Protein AF-A0A517Z182-F1 (afdb_monomer_lite)

Foldseek 3Di:
DDVLVVVVVVLCPPPVPPDDDPPPPPPDDQAEPVNLVVLLVVLVCQVVVPPDDQLVVNLVSLVVSLVSLVPVVSYPPDDVVRSVVSNVVSVVVNVVSVVVSVVVVVVVVVVVVVVVVVVCVVVVVCPVVVLVVLVVVVVVVVVVLCVPQPVCQEVVNVHPKDWDQDSVVRDIDTDTDPVSVVVVCVVPVD

Radius of gyration: 23.47 Å; chains: 1; bounding box: 62×31×65 Å

Structure (mmCIF, N/CA/C/O backbone):
data_AF-A0A517Z182-F1
#
_entry.id   AF-A0A517Z182-F1
#
loop_
_atom_site.group_PDB
_atom_site.id
_atom_site.type_symbol
_atom_site.label_atom_id
_atom_site.label_alt_id
_atom_site.label_comp_id
_atom_site.label_asym_id
_atom_site.label_entity_id
_atom_site.label_seq_id
_atom_site.pdbx_PDB_ins_code
_atom_site.Cartn_x
_atom_site.Cartn_y
_atom_site.Cartn_z
_atom_site.occupancy
_atom_site.B_iso_or_equiv
_atom_site.auth_seq_id
_atom_site.auth_comp_id
_atom_site.auth_asym_id
_atom_site.auth_atom_id
_atom_site.pdbx_PDB_model_num
ATOM 1 N N . MET A 1 1 ? -3.012 -3.361 -16.987 1.00 33.69 1 MET A N 1
ATOM 2 C CA . MET A 1 1 ? -2.219 -2.777 -15.881 1.00 33.69 1 MET A CA 1
ATOM 3 C C . MET A 1 1 ? -1.393 -3.884 -15.240 1.00 33.69 1 MET A C 1
ATOM 5 O O . MET A 1 1 ? -1.939 -4.956 -15.010 1.00 33.69 1 MET A O 1
ATOM 9 N N . SER A 1 2 ? -0.086 -3.678 -15.056 1.00 32.38 2 SER A N 1
ATOM 10 C CA . SER A 1 2 ? 0.838 -4.695 -14.528 1.00 32.38 2 SER A CA 1
ATOM 11 C C . SER A 1 2 ? 0.603 -4.883 -13.013 1.00 32.38 2 SER A C 1
ATOM 13 O O . SER A 1 2 ? 0.580 -3.882 -12.294 1.00 32.38 2 SER A O 1
ATOM 15 N N . PRO A 1 3 ? 0.424 -6.113 -12.495 1.00 35.25 3 PRO A N 1
ATOM 16 C CA . PRO A 1 3 ? 0.148 -6.365 -11.073 1.00 35.25 3 PRO A CA 1
ATOM 17 C C . PRO A 1 3 ? 1.288 -5.915 -10.142 1.00 35.25 3 PRO A C 1
ATOM 19 O O . PRO A 1 3 ? 1.059 -5.674 -8.959 1.00 35.25 3 PRO A O 1
ATOM 22 N N . HIS A 1 4 ? 2.497 -5.733 -10.677 1.00 33.53 4 HIS A N 1
ATOM 23 C CA . HIS A 1 4 ? 3.671 -5.290 -9.925 1.00 33.53 4 HIS A CA 1
ATOM 24 C C . HIS A 1 4 ? 3.635 -3.794 -9.560 1.00 33.53 4 HIS A C 1
ATOM 26 O O . HIS A 1 4 ? 4.047 -3.431 -8.461 1.00 33.53 4 HIS A O 1
ATOM 32 N N . LEU A 1 5 ? 3.058 -2.937 -10.414 1.00 40.00 5 LEU A N 1
ATOM 33 C CA . LEU A 1 5 ? 2.887 -1.501 -10.136 1.00 40.00 5 LEU A CA 1
ATOM 34 C C . LEU A 1 5 ? 1.798 -1.238 -9.085 1.00 40.00 5 LEU A C 1
ATOM 36 O O . LEU A 1 5 ? 1.969 -0.397 -8.206 1.00 40.00 5 LEU A O 1
ATOM 40 N N . LEU A 1 6 ? 0.702 -2.003 -9.130 1.00 37.09 6 LEU A N 1
ATOM 41 C CA . LEU A 1 6 ? -0.375 -1.910 -8.136 1.00 37.09 6 LEU A CA 1
ATOM 42 C C . LEU A 1 6 ? 0.084 -2.368 -6.746 1.00 37.09 6 LEU A C 1
ATOM 44 O O . LEU A 1 6 ? -0.366 -1.827 -5.737 1.00 37.09 6 LEU A O 1
ATOM 48 N N . LEU A 1 7 ? 1.014 -3.323 -6.684 1.00 41.50 7 LEU A N 1
ATOM 49 C CA . LEU A 1 7 ? 1.558 -3.787 -5.414 1.00 41.50 7 LEU A CA 1
ATOM 50 C C . LEU A 1 7 ? 2.543 -2.785 -4.788 1.00 41.50 7 LEU A C 1
ATOM 52 O O . LEU A 1 7 ? 2.598 -2.686 -3.565 1.00 41.50 7 LEU A O 1
ATOM 56 N N . TYR A 1 8 ? 3.279 -2.017 -5.601 1.00 39.91 8 TYR A N 1
ATOM 57 C CA . TYR A 1 8 ? 4.179 -0.964 -5.117 1.00 39.91 8 TYR A CA 1
ATOM 58 C C . TYR A 1 8 ? 3.405 0.179 -4.441 1.00 39.91 8 TYR A C 1
ATOM 60 O O . TYR A 1 8 ? 3.764 0.618 -3.350 1.00 39.91 8 TYR A O 1
ATOM 68 N N . VAL A 1 9 ? 2.265 0.574 -5.020 1.00 42.25 9 VAL A N 1
ATOM 69 C CA . VAL A 1 9 ? 1.337 1.544 -4.409 1.00 42.25 9 VAL A CA 1
ATOM 70 C C . VAL A 1 9 ? 0.723 0.998 -3.111 1.00 42.25 9 VAL A C 1
ATOM 72 O O . VAL A 1 9 ? 0.550 1.740 -2.149 1.00 42.25 9 VAL A O 1
ATOM 75 N N . ALA A 1 10 ? 0.446 -0.308 -3.039 1.00 42.62 10 ALA A N 1
ATOM 76 C CA . ALA A 1 10 ? -0.096 -0.938 -1.834 1.00 42.62 10 ALA A CA 1
ATOM 77 C C . ALA A 1 10 ? 0.934 -1.097 -0.693 1.00 42.62 10 ALA A C 1
ATOM 79 O O . ALA A 1 10 ? 0.546 -1.150 0.474 1.00 42.62 10 ALA A O 1
ATOM 80 N N . LEU A 1 11 ? 2.235 -1.173 -1.006 1.00 41.06 11 LEU A N 1
ATOM 81 C CA . LEU A 1 11 ? 3.308 -1.383 -0.022 1.00 41.06 11 LEU A CA 1
ATOM 82 C C . LEU A 1 11 ? 3.771 -0.100 0.682 1.00 41.06 11 LEU A C 1
ATOM 84 O O . LEU A 1 11 ? 4.314 -0.203 1.780 1.00 41.06 11 LEU A O 1
ATOM 88 N N . LEU A 1 12 ? 3.526 1.081 0.106 1.00 44.75 12 LEU A N 1
ATOM 89 C CA . LEU A 1 12 ? 3.891 2.374 0.705 1.00 44.75 12 LEU A CA 1
ATOM 90 C C . LEU A 1 12 ? 2.912 2.867 1.785 1.00 44.75 12 LEU A C 1
ATOM 92 O O . LEU A 1 12 ? 3.254 3.759 2.555 1.00 44.75 12 LEU A O 1
ATOM 96 N N . GLY A 1 13 ? 1.725 2.263 1.901 1.00 36.75 13 GLY A N 1
ATOM 97 C CA . GLY A 1 13 ? 0.703 2.707 2.850 1.00 36.75 13 GLY A CA 1
ATOM 98 C C . GLY A 1 13 ? 0.185 4.135 2.572 1.00 36.75 13 GLY A C 1
ATOM 99 O O . GLY A 1 13 ? 0.765 4.891 1.794 1.00 36.75 13 GLY A O 1
ATOM 100 N N . PRO A 1 14 ? -0.937 4.535 3.192 1.00 43.72 14 PRO A N 1
ATOM 101 C CA . PRO A 1 14 ? -1.495 5.882 3.031 1.00 43.72 14 PRO A CA 1
ATOM 102 C C . PRO A 1 14 ? -0.634 6.993 3.670 1.00 43.72 14 PRO A C 1
ATOM 104 O O . PRO A 1 14 ? -0.849 8.166 3.367 1.00 43.72 14 PRO A O 1
ATOM 107 N N . ASP A 1 15 ? 0.357 6.633 4.495 1.00 40.22 15 ASP A N 1
ATOM 108 C CA . ASP A 1 15 ? 1.218 7.562 5.245 1.00 40.22 15 ASP A CA 1
ATOM 109 C C . ASP A 1 15 ? 2.462 8.040 4.473 1.00 40.22 15 ASP A C 1
ATOM 111 O O . ASP A 1 15 ? 3.173 8.934 4.934 1.00 40.22 15 ASP A O 1
ATOM 115 N N . ALA A 1 16 ? 2.706 7.546 3.253 1.00 39.25 16 ALA A N 1
ATOM 116 C CA . ALA A 1 16 ? 3.776 8.047 2.377 1.00 39.25 16 ALA A CA 1
ATOM 117 C C . ALA A 1 16 ? 3.492 9.452 1.790 1.00 39.25 16 ALA A C 1
ATOM 119 O O . ALA A 1 16 ? 4.069 9.844 0.778 1.00 39.25 16 ALA A O 1
ATOM 120 N N . ARG A 1 17 ? 2.588 10.228 2.408 1.00 39.59 17 ARG A N 1
ATOM 121 C CA . ARG A 1 17 ? 2.278 11.616 2.030 1.00 39.59 17 ARG A CA 1
ATOM 122 C C . ARG A 1 17 ? 3.214 12.652 2.649 1.00 39.59 17 ARG A C 1
ATOM 124 O O . ARG A 1 17 ? 3.123 13.822 2.289 1.00 39.59 17 ARG A O 1
ATOM 131 N N . THR A 1 18 ? 4.138 12.256 3.518 1.00 38.38 18 THR A N 1
ATOM 132 C CA . THR A 1 18 ? 5.110 13.193 4.095 1.00 38.38 18 THR A CA 1
ATOM 133 C C . THR A 1 18 ? 6.500 12.957 3.518 1.00 38.38 18 THR A C 1
ATOM 135 O O . THR A 1 18 ? 7.218 12.059 3.935 1.00 38.38 18 THR A O 1
ATOM 138 N N . ALA A 1 19 ? 6.853 13.832 2.574 1.00 36.50 19 ALA A N 1
ATOM 139 C CA . ALA A 1 19 ? 8.197 14.104 2.071 1.00 36.50 19 ALA A CA 1
ATOM 140 C C . ALA A 1 19 ? 8.867 13.020 1.207 1.00 36.50 19 ALA A C 1
ATOM 142 O O . ALA A 1 19 ? 9.818 12.374 1.625 1.00 36.50 19 ALA A O 1
ATOM 143 N N . GLN A 1 20 ? 8.482 12.961 -0.066 1.00 32.88 20 GLN A N 1
ATOM 144 C CA . GLN A 1 20 ? 9.435 13.088 -1.174 1.00 32.88 20 GLN A CA 1
ATOM 145 C C . GLN A 1 20 ? 8.649 13.438 -2.438 1.00 32.88 20 GLN A C 1
ATOM 147 O O . GLN A 1 20 ? 7.535 12.957 -2.641 1.00 32.88 20 GLN A O 1
ATOM 152 N N . ALA A 1 21 ? 9.194 14.362 -3.232 1.00 32.78 21 ALA A N 1
ATOM 153 C CA . ALA A 1 21 ? 8.665 14.767 -4.530 1.00 32.78 21 ALA A CA 1
ATOM 154 C C . ALA A 1 21 ? 8.276 13.536 -5.371 1.00 32.78 21 ALA A C 1
ATOM 156 O O . ALA A 1 21 ? 8.832 12.461 -5.124 1.00 32.78 21 ALA A O 1
ATOM 157 N N . PRO A 1 22 ? 7.371 13.655 -6.368 1.00 32.78 22 PRO A N 1
ATOM 158 C CA . PRO A 1 22 ? 7.220 12.589 -7.350 1.00 32.78 22 PRO A CA 1
ATOM 159 C C . PRO A 1 22 ? 8.627 12.203 -7.789 1.00 32.78 22 PRO A C 1
ATOM 161 O O . PRO A 1 22 ? 9.379 13.068 -8.239 1.00 32.78 22 PRO A O 1
ATOM 164 N N . VAL A 1 23 ? 9.015 10.948 -7.548 1.00 41.59 23 VAL A N 1
ATOM 165 C CA . VAL A 1 23 ? 10.250 10.400 -8.093 1.00 41.59 23 VAL A CA 1
ATOM 166 C C . VAL A 1 23 ? 10.050 10.522 -9.593 1.00 41.59 23 VAL A C 1
ATOM 168 O O . VAL A 1 23 ? 9.334 9.730 -10.205 1.00 41.59 23 VAL A O 1
ATOM 171 N N . ILE A 1 24 ? 10.566 11.615 -10.156 1.00 33.03 24 ILE A N 1
ATOM 172 C CA . ILE A 1 24 ? 10.698 11.809 -11.584 1.00 33.03 24 ILE A CA 1
ATOM 173 C C . ILE A 1 24 ? 11.648 10.689 -11.949 1.00 33.03 24 ILE A C 1
ATOM 175 O O . ILE A 1 24 ? 12.851 10.822 -11.754 1.00 33.03 24 ILE A O 1
ATOM 179 N N . VAL A 1 25 ? 11.094 9.552 -12.368 1.00 42.88 25 VAL A N 1
ATOM 180 C CA . VAL A 1 25 ? 11.868 8.521 -13.040 1.00 42.88 25 VAL A CA 1
ATOM 181 C C . VAL A 1 25 ? 12.460 9.277 -14.222 1.00 42.88 25 VAL A C 1
ATOM 183 O O . VAL A 1 25 ? 11.678 9.725 -15.070 1.00 42.88 25 VAL A O 1
ATOM 186 N N . PRO A 1 26 ? 13.774 9.570 -14.235 1.00 38.88 26 PRO A N 1
ATOM 187 C CA . PRO A 1 26 ? 14.355 10.274 -15.360 1.00 38.88 26 PRO A CA 1
ATOM 188 C C . PRO A 1 26 ? 13.997 9.425 -16.567 1.00 38.88 26 PRO A C 1
ATOM 190 O O . PRO A 1 26 ? 14.316 8.241 -16.569 1.00 38.88 26 PRO A O 1
ATOM 193 N N . VAL A 1 27 ? 13.253 9.985 -17.526 1.00 41.94 27 VAL A N 1
ATOM 194 C CA . VAL A 1 27 ? 13.037 9.326 -18.814 1.00 41.94 27 VAL A CA 1
ATOM 195 C C . VAL A 1 27 ? 14.444 9.167 -19.364 1.00 41.94 27 VAL A C 1
ATOM 197 O O . VAL A 1 27 ? 15.050 10.179 -19.733 1.00 41.94 27 VAL A O 1
ATOM 200 N N . PRO A 1 28 ? 15.038 7.966 -19.302 1.00 47.59 28 PRO A N 1
ATOM 201 C CA . PRO A 1 28 ? 16.414 7.857 -19.703 1.00 47.59 28 PRO A CA 1
ATOM 202 C C . PRO A 1 28 ? 16.442 8.068 -21.213 1.00 47.59 28 PRO A C 1
ATOM 204 O O . PRO A 1 28 ? 15.451 7.851 -21.922 1.00 47.59 28 PRO A O 1
ATOM 207 N N . ALA A 1 29 ? 17.596 8.513 -21.701 1.00 57.44 29 ALA A N 1
ATOM 208 C CA . ALA A 1 29 ? 17.955 8.397 -23.107 1.00 57.44 29 ALA A CA 1
ATOM 209 C C . ALA A 1 29 ? 17.481 7.037 -23.674 1.00 57.44 29 ALA A C 1
ATOM 211 O O . ALA A 1 29 ? 17.373 6.075 -22.908 1.00 57.44 29 ALA A O 1
ATOM 212 N N . PRO A 1 30 ? 17.181 6.938 -24.987 1.00 66.62 30 PRO A N 1
ATOM 213 C CA . PRO A 1 30 ? 16.607 5.726 -25.575 1.00 66.62 30 PRO A CA 1
ATOM 214 C C . PRO A 1 30 ? 17.354 4.492 -25.072 1.00 66.62 30 PRO A C 1
ATOM 216 O O . PRO A 1 30 ? 18.575 4.426 -25.213 1.00 66.62 30 PRO A O 1
ATOM 219 N N . TRP A 1 31 ? 16.633 3.560 -24.441 1.00 70.25 31 TRP A N 1
ATOM 220 C CA . TRP A 1 31 ? 17.231 2.379 -23.832 1.00 70.25 31 TRP A CA 1
ATOM 221 C C . TRP A 1 31 ? 18.035 1.622 -24.894 1.00 70.25 31 TRP A C 1
ATOM 223 O O . TRP A 1 31 ? 17.498 1.086 -25.866 1.00 70.25 31 TRP A O 1
ATOM 233 N N . THR A 1 32 ? 19.353 1.618 -24.736 1.00 79.94 32 THR A N 1
ATOM 234 C CA . THR A 1 32 ? 20.256 0.845 -25.586 1.00 79.94 32 THR A CA 1
ATOM 235 C C . THR A 1 32 ? 20.606 -0.454 -24.880 1.00 79.94 32 THR A C 1
ATOM 237 O O . THR A 1 32 ? 20.498 -0.570 -23.657 1.00 79.94 32 THR A O 1
ATOM 240 N N . ALA A 1 33 ? 21.049 -1.452 -25.645 1.00 77.81 33 ALA A N 1
ATOM 241 C CA . ALA A 1 33 ? 21.534 -2.694 -25.055 1.00 77.81 33 ALA A CA 1
ATOM 242 C C . ALA A 1 33 ? 22.661 -2.454 -24.030 1.00 77.81 33 ALA A C 1
ATOM 244 O O . ALA A 1 33 ? 22.712 -3.127 -23.006 1.00 77.81 33 ALA A O 1
ATOM 245 N N . GLU A 1 34 ? 23.535 -1.480 -24.292 1.00 77.19 34 GLU A N 1
ATOM 246 C CA . GLU A 1 34 ? 24.641 -1.098 -23.411 1.00 77.19 34 GLU A CA 1
ATOM 247 C C . GLU A 1 34 ? 24.135 -0.426 -22.130 1.00 77.19 34 GLU A C 1
ATOM 249 O O . GLU A 1 34 ? 24.420 -0.919 -21.042 1.00 77.19 34 GLU A O 1
ATOM 254 N N . SER A 1 35 ? 23.246 0.569 -22.237 1.00 77.31 35 SER A N 1
ATOM 255 C CA . SER A 1 35 ? 22.694 1.245 -21.054 1.00 77.31 35 SER A CA 1
ATOM 256 C C . SER A 1 35 ? 21.899 0.302 -20.143 1.00 77.31 35 SER A C 1
ATOM 258 O O . SER A 1 35 ? 21.936 0.438 -18.923 1.00 77.31 35 SER A O 1
ATOM 260 N N . ILE A 1 36 ? 21.193 -0.686 -20.707 1.00 79.81 36 ILE A N 1
ATOM 261 C CA . ILE A 1 36 ? 20.499 -1.724 -19.926 1.00 79.81 36 ILE A CA 1
ATOM 262 C C . ILE A 1 36 ? 21.498 -2.607 -19.179 1.00 79.81 36 ILE A C 1
ATOM 264 O O . ILE A 1 36 ? 21.272 -2.929 -18.011 1.00 79.81 36 ILE A O 1
ATOM 268 N N . ARG A 1 37 ? 22.587 -3.019 -19.839 1.00 80.88 37 ARG A N 1
ATOM 269 C CA . ARG A 1 37 ? 23.629 -3.838 -19.209 1.00 80.88 37 ARG A CA 1
ATOM 270 C C . ARG A 1 37 ? 24.329 -3.070 -18.096 1.00 80.88 37 ARG A C 1
ATOM 272 O O . ARG A 1 37 ? 24.528 -3.662 -17.040 1.00 80.88 37 ARG A O 1
ATOM 279 N N . ASP A 1 38 ? 24.613 -1.787 -18.296 1.00 78.50 38 ASP A N 1
ATOM 280 C CA . ASP A 1 38 ? 25.258 -0.925 -17.301 1.00 78.50 38 ASP A CA 1
ATOM 281 C C . ASP A 1 38 ? 24.372 -0.725 -16.071 1.00 78.50 38 ASP A C 1
ATOM 283 O O . ASP A 1 38 ? 24.806 -0.991 -14.952 1.00 78.50 38 ASP A O 1
ATOM 287 N N . VAL A 1 39 ? 23.097 -0.368 -16.264 1.00 79.94 39 VAL A N 1
ATOM 288 C CA . VAL A 1 39 ? 22.130 -0.235 -15.160 1.00 79.94 39 VAL A CA 1
ATOM 289 C C . VAL A 1 39 ? 21.948 -1.570 -14.437 1.00 79.94 39 VAL A C 1
ATOM 291 O O . VAL A 1 39 ? 21.970 -1.629 -13.209 1.00 79.94 39 VAL A O 1
ATOM 294 N N . HIS A 1 40 ? 21.817 -2.674 -15.176 1.00 80.12 40 HIS A N 1
ATOM 295 C CA . HIS A 1 40 ? 21.707 -3.997 -14.569 1.00 80.12 40 HIS A CA 1
ATOM 296 C C . HIS A 1 40 ? 22.979 -4.383 -13.796 1.00 80.12 40 HIS A C 1
ATOM 298 O O . HIS A 1 40 ? 22.878 -4.975 -12.717 1.00 80.12 40 HIS A O 1
ATOM 304 N N . ALA A 1 41 ? 24.169 -4.082 -14.317 1.00 80.06 41 ALA A N 1
ATOM 305 C CA . ALA A 1 41 ? 25.444 -4.356 -13.663 1.00 80.06 41 ALA A CA 1
ATOM 306 C C . ALA A 1 41 ? 25.609 -3.520 -12.390 1.00 80.06 41 ALA A C 1
ATOM 308 O O . ALA A 1 41 ? 25.955 -4.083 -11.352 1.00 80.06 41 ALA A O 1
ATOM 309 N N . GLU A 1 42 ? 25.268 -2.234 -12.436 1.00 79.06 42 GLU A N 1
ATOM 310 C CA . GLU A 1 42 ? 25.302 -1.331 -11.285 1.00 79.06 42 GLU A CA 1
ATOM 311 C C . GLU A 1 42 ? 24.330 -1.790 -10.194 1.00 79.06 42 GLU A C 1
ATOM 313 O O . GLU A 1 42 ? 24.736 -1.995 -9.052 1.00 79.06 42 GLU A O 1
ATOM 318 N N . LEU A 1 43 ? 23.076 -2.100 -10.541 1.00 75.88 43 LEU A N 1
ATOM 319 C CA . LEU A 1 43 ? 22.106 -2.644 -9.582 1.00 75.88 43 LEU A CA 1
ATOM 320 C C . LEU A 1 43 ? 22.569 -3.991 -9.010 1.00 75.88 43 LEU A C 1
ATOM 322 O O . LEU A 1 43 ? 22.432 -4.251 -7.814 1.00 75.88 43 LEU A O 1
ATOM 326 N N . THR A 1 44 ? 23.167 -4.851 -9.843 1.00 78.69 44 THR A N 1
ATOM 327 C CA . THR A 1 44 ? 23.771 -6.112 -9.379 1.00 78.69 44 THR A CA 1
ATOM 328 C C . THR A 1 44 ? 24.878 -5.848 -8.366 1.00 78.69 44 THR A C 1
ATOM 330 O O . THR A 1 44 ? 24.942 -6.509 -7.329 1.00 78.69 44 THR A O 1
ATOM 333 N N . TRP A 1 45 ? 25.746 -4.886 -8.655 1.00 80.81 45 TRP A N 1
ATOM 334 C CA . TRP A 1 45 ? 26.878 -4.537 -7.817 1.00 80.81 45 TRP A CA 1
ATOM 335 C C . TRP A 1 45 ? 26.436 -3.890 -6.503 1.00 80.81 45 TRP A C 1
ATOM 337 O O . TRP A 1 45 ? 26.926 -4.282 -5.444 1.00 80.81 45 TRP A O 1
ATOM 347 N N . GLN A 1 46 ? 25.455 -2.986 -6.530 1.00 74.44 46 GLN A N 1
ATOM 348 C CA . GLN A 1 46 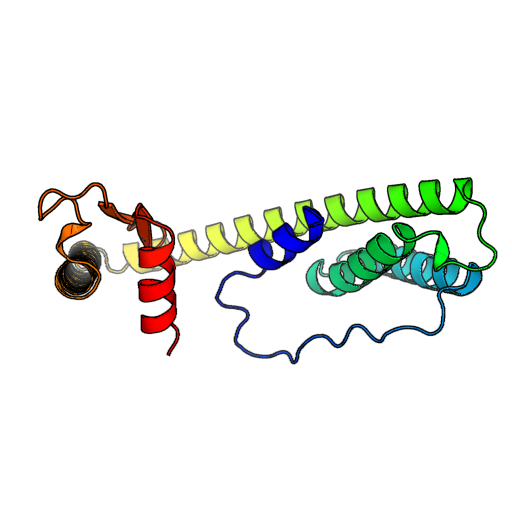? 24.891 -2.360 -5.333 1.00 74.44 46 GLN A CA 1
ATOM 349 C C . GLN A 1 46 ? 24.271 -3.397 -4.393 1.00 74.44 46 GLN A C 1
ATOM 351 O O . GLN A 1 46 ? 24.538 -3.382 -3.187 1.00 74.44 46 GLN A O 1
ATOM 356 N N . MET A 1 47 ? 23.512 -4.347 -4.945 1.00 71.69 47 MET A N 1
ATOM 357 C CA . MET A 1 47 ? 22.905 -5.437 -4.178 1.00 71.69 47 MET A CA 1
ATOM 358 C C . MET A 1 47 ? 23.940 -6.435 -3.640 1.00 71.69 47 MET A C 1
ATOM 360 O O . MET A 1 47 ? 23.748 -6.977 -2.554 1.00 71.69 47 MET A O 1
ATOM 364 N N . ALA A 1 48 ? 25.032 -6.683 -4.372 1.00 74.81 48 ALA A N 1
ATOM 365 C CA . ALA A 1 48 ? 26.087 -7.610 -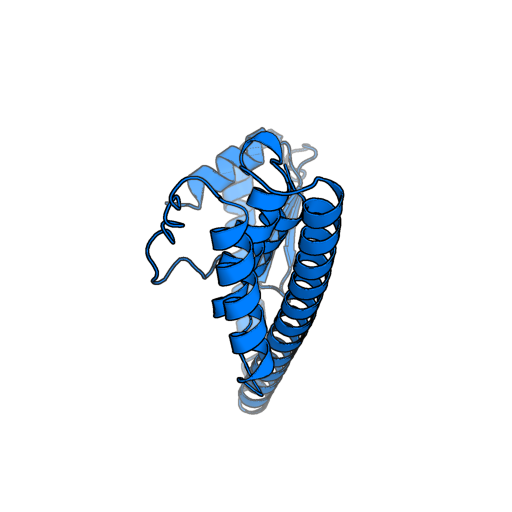3.957 1.00 74.81 48 ALA A CA 1
ATOM 366 C C . ALA A 1 48 ? 27.050 -7.007 -2.919 1.00 74.81 48 ALA A C 1
ATOM 368 O O . ALA A 1 48 ? 27.512 -7.707 -2.018 1.00 74.81 48 ALA A O 1
ATOM 369 N N . ARG A 1 49 ? 27.371 -5.712 -3.034 1.00 69.00 49 ARG A N 1
ATOM 370 C CA . ARG A 1 49 ? 28.379 -5.040 -2.200 1.00 69.00 49 ARG A CA 1
ATOM 371 C C . ARG A 1 49 ? 27.805 -4.545 -0.871 1.00 69.00 49 ARG A C 1
ATOM 373 O O . ARG A 1 49 ? 28.523 -4.505 0.129 1.00 69.00 49 ARG A O 1
ATOM 380 N N . ARG A 1 50 ? 26.508 -4.218 -0.816 1.00 58.16 50 ARG A N 1
ATOM 381 C CA . ARG A 1 50 ? 25.820 -3.902 0.441 1.00 58.16 50 ARG A CA 1
ATOM 382 C C . ARG A 1 50 ? 25.291 -5.188 1.071 1.00 58.16 50 ARG A C 1
ATOM 384 O O . ARG A 1 50 ? 24.232 -5.684 0.702 1.00 58.16 50 ARG A O 1
ATOM 391 N N . ARG A 1 51 ? 25.983 -5.671 2.111 1.00 54.44 51 ARG A N 1
ATOM 392 C CA . ARG A 1 51 ? 25.522 -6.771 2.990 1.00 54.44 51 ARG A CA 1
ATOM 393 C C . ARG A 1 51 ? 24.097 -6.533 3.538 1.00 54.44 51 ARG A C 1
ATOM 395 O O . ARG A 1 51 ? 23.419 -7.488 3.904 1.00 54.44 51 ARG A O 1
ATOM 402 N N . THR A 1 52 ? 23.650 -5.271 3.519 1.00 59.69 52 THR A N 1
ATOM 403 C CA . THR A 1 52 ? 22.305 -4.801 3.861 1.00 59.69 52 THR A CA 1
ATOM 404 C C . THR A 1 52 ? 21.952 -3.594 2.967 1.00 59.69 52 THR A C 1
ATOM 406 O O . THR A 1 52 ? 22.186 -2.457 3.356 1.00 59.69 52 THR A O 1
ATOM 409 N N . TYR A 1 53 ? 21.464 -3.790 1.734 1.00 69.44 53 TYR A N 1
ATOM 410 C CA . TYR A 1 53 ? 20.834 -2.684 0.975 1.00 69.44 53 TYR A CA 1
ATOM 411 C C . TYR A 1 53 ? 19.427 -2.413 1.528 1.00 69.44 53 TYR A C 1
ATOM 413 O O . TYR A 1 53 ? 18.797 -3.367 1.987 1.00 69.44 53 TYR A O 1
ATOM 421 N N . ASP A 1 54 ? 18.932 -1.174 1.516 1.00 71.25 54 ASP A N 1
ATOM 422 C CA . ASP A 1 54 ? 17.524 -0.897 1.828 1.00 71.25 54 ASP A CA 1
ATOM 423 C C . ASP A 1 54 ? 16.679 -1.230 0.584 1.00 71.25 54 ASP A C 1
ATOM 425 O O . ASP A 1 54 ? 16.935 -0.669 -0.487 1.00 71.25 54 ASP A O 1
ATOM 429 N N . PRO A 1 55 ? 15.717 -2.171 0.660 1.00 69.44 55 PRO A N 1
ATOM 430 C CA . PRO A 1 55 ? 14.859 -2.498 -0.474 1.00 69.44 55 PRO A CA 1
ATOM 431 C C . PRO A 1 55 ? 14.131 -1.284 -1.064 1.00 69.44 55 PRO A C 1
ATOM 433 O O . PRO A 1 55 ? 13.872 -1.276 -2.263 1.00 69.44 55 PRO A O 1
ATOM 436 N N . ILE A 1 56 ? 13.827 -0.261 -0.261 1.00 69.88 56 ILE A N 1
ATOM 437 C CA . ILE A 1 56 ? 13.105 0.936 -0.712 1.00 69.88 56 ILE A CA 1
ATOM 438 C C . ILE A 1 56 ? 13.928 1.740 -1.728 1.00 69.88 56 ILE A C 1
ATOM 440 O O . ILE A 1 56 ? 13.358 2.287 -2.668 1.00 69.88 56 ILE A O 1
ATOM 444 N N . GLU A 1 57 ? 15.256 1.761 -1.591 1.00 73.94 57 GLU A N 1
ATOM 445 C CA . GLU A 1 57 ? 16.145 2.518 -2.485 1.00 73.94 57 GLU A CA 1
ATOM 446 C C . GLU A 1 57 ? 16.274 1.866 -3.871 1.00 73.94 57 GLU A C 1
ATOM 448 O O . GLU A 1 57 ? 16.369 2.561 -4.874 1.00 73.94 57 GLU A O 1
ATOM 453 N N . VAL A 1 58 ? 16.262 0.530 -3.942 1.00 74.19 58 VAL A N 1
ATOM 454 C CA . VAL A 1 58 ? 16.641 -0.227 -5.155 1.00 74.19 58 VAL A CA 1
ATOM 455 C C . VAL A 1 58 ? 15.428 -0.647 -5.996 1.00 74.19 58 VAL A C 1
ATOM 457 O O . VAL A 1 58 ? 15.534 -0.874 -7.202 1.00 74.19 58 VAL A O 1
ATOM 460 N N . VAL A 1 59 ? 14.250 -0.777 -5.377 1.00 76.75 59 VAL A N 1
ATOM 461 C CA . VAL A 1 59 ? 13.034 -1.226 -6.074 1.00 76.75 59 VAL A CA 1
ATOM 462 C C . VAL A 1 59 ? 12.588 -0.279 -7.200 1.00 76.75 59 VAL A C 1
ATOM 464 O O . VAL A 1 59 ? 12.232 -0.815 -8.252 1.00 76.75 59 VAL A O 1
ATOM 467 N N . PRO A 1 60 ? 12.615 1.065 -7.067 1.00 76.94 60 PRO A N 1
ATOM 468 C CA . PRO A 1 60 ? 12.241 1.966 -8.161 1.00 76.94 60 PRO A CA 1
ATOM 469 C C . PRO A 1 60 ? 13.010 1.684 -9.454 1.00 76.94 60 PRO A C 1
ATOM 471 O O . PRO A 1 60 ? 12.404 1.533 -10.516 1.00 76.94 60 PRO A O 1
ATOM 474 N N . ASP A 1 61 ? 14.328 1.521 -9.345 1.00 76.25 61 ASP A N 1
ATOM 475 C CA . ASP A 1 61 ? 15.207 1.286 -10.489 1.00 76.25 61 ASP A CA 1
ATOM 476 C C . ASP A 1 61 ? 14.986 -0.103 -11.099 1.00 76.25 61 ASP A C 1
ATOM 478 O O . ASP A 1 61 ? 14.949 -0.256 -12.321 1.00 76.25 61 ASP A O 1
ATOM 482 N N . LEU A 1 62 ? 14.756 -1.123 -10.263 1.00 76.62 62 LEU A N 1
ATOM 483 C CA . LEU A 1 62 ? 14.407 -2.465 -10.733 1.00 76.62 62 LEU A CA 1
ATOM 484 C C . LEU A 1 62 ? 13.051 -2.493 -11.456 1.00 76.62 62 LEU A C 1
ATOM 486 O O . LEU A 1 62 ? 12.913 -3.201 -12.453 1.00 76.62 62 LEU A O 1
ATOM 490 N N . VAL A 1 63 ? 12.055 -1.735 -10.984 1.00 79.00 63 VAL A N 1
ATOM 491 C CA . VAL A 1 63 ? 10.742 -1.620 -11.642 1.00 79.00 63 VAL A CA 1
ATOM 492 C C . VAL A 1 63 ? 10.878 -0.890 -12.974 1.00 79.00 63 VAL A C 1
ATOM 494 O O . VAL A 1 63 ? 10.360 -1.376 -13.979 1.00 79.00 63 VAL A O 1
ATOM 497 N N . ALA A 1 64 ? 11.605 0.229 -13.007 1.00 77.44 64 ALA A N 1
ATOM 498 C CA . ALA A 1 64 ? 11.856 0.978 -14.235 1.00 77.44 64 ALA A CA 1
ATOM 499 C C . ALA A 1 64 ? 12.559 0.107 -15.289 1.00 77.44 64 ALA A C 1
ATOM 501 O O . ALA A 1 64 ? 12.129 0.055 -16.443 1.00 77.44 64 ALA A O 1
ATOM 502 N N . LEU A 1 65 ? 13.580 -0.652 -14.875 1.00 78.12 65 LEU A N 1
ATOM 503 C CA . LEU A 1 65 ? 14.291 -1.596 -15.734 1.00 78.12 65 LEU A CA 1
ATOM 504 C C . LEU A 1 65 ? 13.383 -2.740 -16.217 1.00 78.12 65 LEU A C 1
ATOM 506 O O . LEU A 1 65 ? 13.427 -3.114 -17.388 1.00 78.12 65 LEU A O 1
ATOM 510 N N . HIS A 1 66 ? 12.543 -3.296 -15.340 1.00 81.75 66 HIS A N 1
ATOM 511 C CA . HIS A 1 66 ? 11.623 -4.378 -15.700 1.00 81.75 66 HIS A CA 1
ATOM 512 C C . HIS A 1 66 ? 10.561 -3.931 -16.713 1.00 81.75 66 HIS A C 1
ATOM 514 O O . HIS A 1 66 ? 10.268 -4.663 -17.660 1.00 81.75 66 HIS A O 1
ATOM 520 N N . GLU A 1 67 ? 10.000 -2.733 -16.541 1.00 80.69 67 GLU A N 1
ATOM 521 C CA . GLU A 1 67 ? 9.012 -2.171 -17.467 1.00 80.69 67 GLU A CA 1
ATOM 522 C C . GLU A 1 67 ? 9.649 -1.799 -18.816 1.00 80.69 67 GLU A C 1
ATOM 524 O O . GLU A 1 67 ? 9.060 -2.084 -19.859 1.00 80.69 67 GLU A O 1
ATOM 529 N N . ALA A 1 68 ? 10.884 -1.282 -18.832 1.00 78.75 68 ALA A N 1
ATOM 530 C CA . ALA A 1 68 ? 11.629 -1.062 -20.075 1.00 78.75 68 ALA A CA 1
ATOM 531 C C . ALA A 1 68 ? 11.843 -2.377 -20.852 1.00 78.75 68 ALA A C 1
ATOM 533 O O . ALA A 1 68 ? 11.560 -2.460 -22.046 1.00 78.75 68 ALA A O 1
ATOM 534 N N . LEU A 1 69 ? 12.238 -3.452 -20.156 1.00 80.62 69 LEU A N 1
ATOM 535 C CA . LEU A 1 69 ? 12.414 -4.795 -20.733 1.00 80.62 69 LEU A CA 1
ATOM 536 C C . LEU A 1 69 ? 11.106 -5.446 -21.212 1.00 80.62 69 LEU A C 1
ATOM 538 O O . LEU A 1 69 ? 11.137 -6.434 -21.949 1.00 80.62 69 LEU A O 1
ATOM 542 N N . ARG A 1 70 ? 9.948 -4.914 -20.810 1.00 82.31 70 ARG A N 1
ATOM 543 C CA . ARG A 1 70 ? 8.627 -5.366 -21.263 1.00 82.31 70 ARG A CA 1
ATOM 544 C C . ARG A 1 70 ? 8.215 -4.738 -22.600 1.00 82.31 70 ARG A C 1
ATOM 546 O O . ARG A 1 70 ? 7.326 -5.279 -23.253 1.00 82.31 70 ARG A O 1
ATOM 553 N N . GLN A 1 71 ? 8.856 -3.643 -23.008 1.00 81.88 71 GLN A N 1
ATOM 554 C CA . GLN A 1 71 ? 8.614 -2.940 -24.270 1.00 81.88 71 GLN A CA 1
ATOM 555 C C . GLN A 1 71 ? 9.800 -3.162 -25.227 1.00 81.88 71 GLN A C 1
ATOM 557 O O . GLN A 1 71 ? 10.625 -2.265 -25.400 1.00 81.88 71 GLN A O 1
ATOM 562 N N . PRO A 1 72 ? 9.937 -4.351 -25.844 1.00 68.25 72 PRO A N 1
ATOM 563 C CA . PRO A 1 72 ? 11.125 -4.717 -26.618 1.00 68.25 72 PRO A CA 1
ATOM 564 C C . PRO A 1 72 ? 11.366 -3.800 -27.825 1.00 68.25 72 PRO A C 1
ATOM 566 O O . PRO A 1 72 ? 12.516 -3.585 -28.194 1.00 68.25 72 PRO A O 1
ATOM 569 N N . GLU A 1 73 ? 10.317 -3.192 -28.392 1.00 73.06 73 GLU A N 1
ATOM 570 C CA . GLU A 1 73 ? 10.447 -2.189 -29.462 1.00 73.06 73 GLU A CA 1
ATOM 571 C C . GLU A 1 73 ? 11.182 -0.905 -29.039 1.00 73.06 73 GLU A C 1
ATOM 573 O O . GLU A 1 73 ? 11.687 -0.175 -29.892 1.00 73.06 73 GLU A O 1
ATOM 578 N N . SER A 1 74 ? 11.296 -0.639 -27.736 1.00 67.44 74 SER A N 1
ATOM 579 C CA . SER A 1 74 ? 12.030 0.515 -27.207 1.00 67.44 74 SER A CA 1
ATOM 580 C C . SER A 1 74 ? 13.540 0.272 -27.060 1.00 67.44 74 SER A C 1
ATOM 582 O O . SER A 1 74 ? 14.286 1.227 -26.843 1.00 67.44 74 SER A O 1
ATOM 584 N N . ILE A 1 75 ? 14.002 -0.979 -27.216 1.00 78.44 75 ILE A N 1
ATOM 585 C CA . ILE A 1 75 ? 15.379 -1.390 -26.922 1.00 78.44 75 ILE A CA 1
ATOM 586 C C . ILE A 1 75 ? 16.163 -1.604 -28.216 1.00 78.44 75 ILE A C 1
ATOM 588 O O . ILE A 1 75 ? 15.999 -2.605 -28.917 1.00 78.44 75 ILE A O 1
ATOM 592 N N . ARG A 1 76 ? 17.082 -0.685 -28.528 1.00 79.25 76 ARG A N 1
ATOM 593 C CA . ARG A 1 76 ? 17.934 -0.822 -29.720 1.00 79.25 76 ARG A CA 1
ATOM 594 C C . ARG A 1 76 ? 19.115 -1.758 -29.463 1.00 79.25 76 ARG A C 1
ATOM 596 O O . ARG A 1 76 ? 19.888 -1.555 -28.527 1.00 79.25 76 ARG A O 1
ATOM 603 N N . GLY A 1 77 ? 19.293 -2.737 -30.353 1.00 81.31 77 GLY A N 1
ATOM 604 C CA . GLY A 1 77 ? 20.507 -3.560 -30.433 1.00 81.31 77 GLY A CA 1
ATOM 605 C C . GLY A 1 77 ? 20.592 -4.726 -29.443 1.00 81.31 77 GLY A C 1
ATOM 606 O O . GLY A 1 77 ? 21.671 -5.294 -29.290 1.00 81.31 77 GLY A O 1
ATOM 607 N N . MET A 1 78 ? 19.493 -5.095 -28.773 1.00 83.25 78 MET A N 1
ATOM 608 C CA . MET A 1 78 ? 19.455 -6.250 -27.868 1.00 83.25 78 MET A CA 1
ATOM 609 C C . MET A 1 78 ? 18.719 -7.430 -28.515 1.00 83.25 78 MET A C 1
ATOM 611 O O . MET A 1 78 ? 17.645 -7.265 -29.092 1.00 83.25 78 MET A O 1
ATOM 615 N N . ALA A 1 79 ? 19.282 -8.636 -28.412 1.00 88.06 79 ALA A N 1
ATOM 616 C CA . ALA A 1 79 ? 18.618 -9.844 -28.896 1.00 88.06 79 ALA A CA 1
ATOM 617 C C . ALA A 1 79 ? 17.398 -10.182 -28.021 1.00 88.06 79 ALA A C 1
ATOM 619 O O . ALA A 1 79 ? 17.466 -10.093 -26.796 1.00 88.06 79 ALA A O 1
ATOM 620 N N . GLY A 1 80 ? 16.297 -10.655 -28.618 1.00 82.94 80 GLY A N 1
ATOM 621 C CA . GLY A 1 80 ? 15.072 -10.976 -27.868 1.00 82.94 80 GLY A CA 1
ATOM 622 C C . GLY A 1 80 ? 15.281 -11.993 -26.736 1.00 82.94 80 GLY A C 1
ATOM 623 O O . GLY A 1 80 ? 14.714 -11.855 -25.655 1.00 82.94 80 GLY A O 1
ATOM 624 N N . SER A 1 81 ? 16.163 -12.976 -26.933 1.00 86.00 81 SER A N 1
ATOM 625 C CA . SER A 1 81 ? 16.531 -13.946 -25.893 1.00 86.00 81 SER A CA 1
ATOM 626 C C . SER A 1 81 ? 17.322 -13.322 -24.736 1.00 86.00 81 SER A C 1
ATOM 628 O O . SER A 1 81 ? 17.199 -13.773 -23.597 1.00 86.00 81 SER A O 1
ATOM 630 N N . GLU A 1 82 ? 18.110 -12.278 -24.998 1.00 85.94 82 GLU A N 1
ATOM 631 C CA . GLU A 1 82 ? 18.824 -11.509 -23.976 1.00 85.94 82 GLU A CA 1
ATOM 632 C C . GLU A 1 82 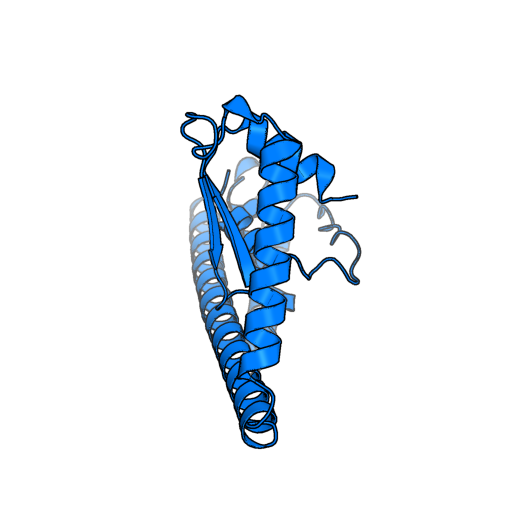? 17.856 -10.636 -23.167 1.00 85.94 82 GLU A C 1
ATOM 634 O O . GLU A 1 82 ? 17.950 -10.616 -21.938 1.00 85.94 82 GLU A O 1
ATOM 639 N N . ILE A 1 83 ? 16.871 -10.009 -23.824 1.00 83.88 83 ILE A N 1
ATOM 640 C CA . ILE A 1 83 ? 15.797 -9.248 -23.162 1.00 83.88 83 ILE A CA 1
ATOM 641 C C . ILE A 1 83 ? 15.039 -10.148 -22.182 1.00 83.88 83 ILE A C 1
ATOM 643 O O . ILE A 1 83 ? 14.904 -9.799 -21.011 1.00 83.88 83 ILE A O 1
ATOM 647 N N . VAL A 1 84 ? 14.600 -11.332 -22.628 1.00 84.62 84 VAL A N 1
ATOM 648 C CA . VAL A 1 84 ? 13.853 -12.282 -21.782 1.00 84.62 84 VAL A CA 1
ATOM 649 C C . VAL A 1 84 ? 14.681 -12.708 -20.569 1.00 84.62 84 VAL A C 1
ATOM 651 O O . VAL A 1 84 ? 14.224 -12.564 -19.440 1.00 84.62 84 VAL A O 1
ATOM 654 N N . ARG A 1 85 ? 15.933 -13.141 -20.773 1.00 86.75 85 ARG A N 1
ATOM 655 C CA . ARG A 1 85 ? 16.817 -13.554 -19.667 1.00 86.75 85 ARG A CA 1
ATOM 656 C C . ARG A 1 85 ? 17.063 -12.429 -18.665 1.00 86.75 85 ARG A C 1
ATOM 658 O O . ARG A 1 85 ? 17.120 -12.677 -17.463 1.00 86.75 85 ARG A O 1
ATOM 665 N N . THR A 1 86 ? 17.251 -11.205 -19.153 1.00 83.31 86 THR A N 1
ATOM 666 C CA . THR A 1 86 ? 17.496 -10.039 -18.295 1.00 83.31 86 THR A CA 1
ATOM 667 C C . THR A 1 86 ? 16.237 -9.691 -17.511 1.00 83.31 86 THR A C 1
ATOM 669 O O . THR A 1 86 ? 16.310 -9.470 -16.304 1.00 83.31 86 THR A O 1
ATOM 672 N N . ARG A 1 87 ? 15.069 -9.738 -18.158 1.00 85.50 87 ARG A N 1
ATOM 673 C CA . ARG A 1 87 ? 13.772 -9.500 -17.519 1.00 85.50 87 ARG A CA 1
ATOM 674 C C . ARG A 1 87 ? 13.493 -10.501 -16.407 1.00 85.50 87 ARG A C 1
ATOM 676 O O . ARG A 1 87 ? 13.073 -10.080 -15.332 1.00 85.50 87 ARG A O 1
ATOM 683 N N . ASP A 1 88 ? 13.744 -11.784 -16.649 1.00 82.75 88 ASP A N 1
ATOM 684 C CA . ASP A 1 88 ? 13.496 -12.841 -15.668 1.00 82.75 88 ASP A CA 1
ATOM 685 C C . ASP A 1 88 ? 14.395 -12.651 -14.432 1.00 82.75 88 ASP A C 1
ATOM 687 O O . ASP A 1 88 ? 13.903 -12.634 -13.308 1.00 82.75 88 ASP A O 1
ATOM 691 N N . ARG A 1 89 ? 15.687 -12.335 -14.626 1.00 86.25 89 ARG A N 1
ATOM 692 C CA . ARG A 1 89 ? 16.608 -12.010 -13.517 1.00 86.25 89 ARG A CA 1
ATOM 693 C C . ARG A 1 89 ? 16.179 -10.779 -12.719 1.00 86.25 89 ARG A C 1
ATOM 695 O O . ARG A 1 89 ? 16.303 -10.766 -11.495 1.00 86.25 89 ARG A O 1
ATOM 702 N N . VAL A 1 90 ? 15.717 -9.727 -13.396 1.00 83.25 90 VAL A N 1
ATOM 703 C CA . VAL A 1 90 ? 15.206 -8.515 -12.733 1.00 83.25 90 VAL A CA 1
ATOM 704 C C . VAL A 1 90 ? 13.915 -8.833 -11.972 1.00 83.25 90 VAL A C 1
ATOM 706 O O . VAL A 1 90 ? 13.748 -8.375 -10.843 1.00 83.25 90 VAL A O 1
ATOM 709 N N . GLY A 1 91 ? 13.043 -9.669 -12.541 1.00 78.75 91 GLY A N 1
ATOM 710 C CA . GLY A 1 91 ? 11.824 -10.158 -11.896 1.00 78.75 91 GLY A CA 1
ATOM 711 C C . GLY A 1 91 ? 12.108 -10.930 -10.607 1.00 78.75 91 GLY A C 1
ATOM 712 O O . GLY A 1 91 ? 11.556 -10.597 -9.559 1.00 78.75 91 GLY A O 1
ATOM 713 N N . ASP A 1 92 ? 13.039 -11.885 -10.646 1.00 83.12 92 ASP A N 1
ATOM 714 C CA . ASP A 1 92 ? 13.452 -12.647 -9.462 1.00 83.12 92 ASP A CA 1
ATOM 715 C C . ASP A 1 92 ? 13.967 -11.727 -8.347 1.00 83.12 92 ASP A C 1
ATOM 717 O O . ASP A 1 92 ? 13.689 -11.934 -7.163 1.00 83.12 92 ASP A O 1
ATOM 721 N N . ARG A 1 93 ? 14.711 -10.676 -8.707 1.00 81.12 93 ARG A N 1
ATOM 722 C CA . ARG A 1 93 ? 15.243 -9.702 -7.744 1.00 81.12 93 ARG A CA 1
ATOM 723 C C . ARG A 1 93 ? 14.166 -8.816 -7.142 1.00 81.12 93 ARG A C 1
ATOM 725 O O . ARG A 1 93 ? 14.214 -8.569 -5.937 1.00 81.12 93 ARG A O 1
ATOM 732 N N . LEU A 1 94 ? 13.195 -8.374 -7.940 1.00 80.31 94 LEU A N 1
ATOM 733 C CA . LEU A 1 94 ? 12.026 -7.653 -7.439 1.00 80.31 94 LEU A CA 1
ATOM 734 C C . LEU A 1 94 ? 11.265 -8.491 -6.411 1.00 80.31 94 LEU A C 1
ATOM 736 O O . LEU A 1 94 ? 10.900 -7.975 -5.355 1.00 80.31 94 LEU A O 1
ATOM 740 N N . GLU A 1 95 ? 11.090 -9.790 -6.661 1.00 81.69 95 GLU A N 1
ATOM 741 C CA . GLU A 1 95 ? 10.422 -10.680 -5.708 1.00 81.69 95 GLU A CA 1
ATOM 742 C C . GLU A 1 95 ? 11.240 -10.857 -4.417 1.00 81.69 95 GLU A C 1
ATOM 744 O O . GLU A 1 95 ? 10.689 -10.815 -3.314 1.00 81.69 95 GLU A O 1
ATOM 749 N N . HIS A 1 96 ? 12.569 -10.956 -4.510 1.00 82.81 96 HIS A N 1
ATOM 750 C CA . HIS A 1 96 ? 13.435 -10.975 -3.325 1.00 82.81 96 HIS A CA 1
ATOM 751 C C . HIS A 1 96 ? 13.350 -9.679 -2.507 1.00 82.81 96 HIS A C 1
ATOM 753 O O . HIS A 1 96 ? 13.221 -9.739 -1.278 1.00 82.81 96 HIS A O 1
ATOM 759 N N . ALA A 1 97 ? 13.400 -8.518 -3.167 1.00 78.00 97 ALA A N 1
ATOM 760 C CA . ALA A 1 97 ? 13.270 -7.217 -2.516 1.00 78.00 97 ALA A CA 1
ATOM 761 C C . ALA A 1 97 ? 11.897 -7.076 -1.838 1.00 78.00 97 ALA A C 1
ATOM 763 O O . ALA A 1 97 ? 11.815 -6.698 -0.668 1.00 78.00 97 ALA A O 1
ATOM 764 N N . ARG A 1 98 ? 10.827 -7.499 -2.523 1.00 78.38 98 ARG A N 1
ATOM 765 C CA . ARG A 1 98 ? 9.461 -7.552 -1.989 1.00 78.38 98 ARG A CA 1
ATOM 766 C C . ARG A 1 98 ? 9.361 -8.431 -0.744 1.00 78.38 98 ARG A C 1
ATOM 768 O O . ARG A 1 98 ? 8.836 -7.985 0.275 1.00 78.38 98 ARG A O 1
ATOM 775 N N . MET A 1 99 ? 9.859 -9.668 -0.794 1.00 80.44 99 MET A N 1
ATOM 776 C CA . MET A 1 99 ? 9.841 -10.575 0.359 1.00 80.44 99 MET A CA 1
ATOM 777 C C . MET A 1 99 ? 10.569 -9.978 1.562 1.00 80.44 99 MET A C 1
ATOM 779 O O . MET A 1 99 ? 10.138 -10.158 2.703 1.00 80.44 99 MET A O 1
ATOM 783 N N . ARG A 1 100 ? 11.683 -9.283 1.323 1.00 81.62 100 ARG A N 1
ATOM 784 C CA . ARG A 1 100 ? 12.448 -8.636 2.383 1.00 81.62 100 ARG A CA 1
ATOM 785 C C . ARG A 1 100 ? 11.680 -7.470 3.005 1.00 81.62 100 ARG A C 1
ATOM 787 O O . ARG A 1 100 ? 11.551 -7.446 4.227 1.00 81.62 100 ARG A O 1
ATOM 794 N N . LEU A 1 101 ? 11.098 -6.598 2.185 1.00 77.12 101 LEU A N 1
ATOM 795 C CA . LEU A 1 101 ? 10.291 -5.469 2.648 1.00 77.12 101 LEU A CA 1
ATOM 796 C C . LEU A 1 101 ? 9.066 -5.935 3.448 1.00 77.12 101 LEU A C 1
ATOM 798 O O . LEU A 1 101 ? 8.786 -5.411 4.522 1.00 77.12 101 LEU A O 1
ATOM 802 N N . LEU A 1 102 ? 8.384 -6.992 2.996 1.00 74.75 102 LEU A N 1
ATOM 803 C CA . LEU A 1 102 ? 7.274 -7.595 3.741 1.00 74.75 102 LEU A CA 1
ATOM 804 C C . LEU A 1 102 ? 7.713 -8.109 5.120 1.00 74.75 102 LEU A C 1
ATOM 806 O O . LEU A 1 102 ? 7.010 -7.904 6.110 1.00 74.75 102 LEU A O 1
ATOM 810 N N . ARG A 1 103 ? 8.882 -8.756 5.217 1.00 79.31 103 ARG A N 1
ATOM 811 C CA . ARG A 1 103 ? 9.424 -9.206 6.510 1.00 79.31 103 ARG A CA 1
ATOM 812 C C . ARG A 1 103 ? 9.772 -8.030 7.418 1.00 79.31 103 ARG A C 1
ATOM 814 O O . ARG A 1 103 ? 9.496 -8.105 8.612 1.00 79.31 103 ARG A O 1
ATOM 821 N N . GLU A 1 104 ? 10.369 -6.973 6.877 1.00 76.50 104 GLU A N 1
ATOM 822 C CA . GLU A 1 104 ? 10.718 -5.763 7.629 1.00 76.50 104 GLU A CA 1
ATOM 823 C C . GLU A 1 104 ? 9.457 -5.047 8.141 1.00 76.50 104 GLU A C 1
ATOM 825 O O . GLU A 1 104 ? 9.371 -4.754 9.333 1.00 76.50 104 GLU A O 1
ATOM 830 N N . GLN A 1 105 ? 8.417 -4.904 7.314 1.00 74.62 105 GLN A N 1
ATOM 831 C CA . GLN A 1 105 ? 7.124 -4.348 7.733 1.00 74.62 105 GLN A CA 1
ATOM 832 C C . GLN A 1 105 ? 6.444 -5.181 8.826 1.00 74.62 105 GLN A C 1
ATOM 834 O O . GLN A 1 105 ? 5.892 -4.630 9.780 1.00 74.62 105 GLN A O 1
ATOM 839 N N . LEU A 1 106 ? 6.481 -6.513 8.719 1.00 72.38 106 LEU A N 1
ATOM 840 C CA . LEU A 1 106 ? 5.940 -7.391 9.760 1.00 72.38 106 LEU A CA 1
ATOM 841 C C . LEU A 1 106 ? 6.712 -7.251 11.076 1.00 72.38 106 LEU A C 1
ATOM 843 O O . LEU A 1 106 ? 6.088 -7.216 12.136 1.00 72.38 106 LEU A O 1
ATOM 847 N N . ARG A 1 107 ? 8.045 -7.134 11.024 1.00 77.00 107 ARG A N 1
ATOM 848 C CA . ARG A 1 107 ? 8.882 -6.899 12.212 1.00 77.00 107 ARG A CA 1
ATOM 849 C C . ARG A 1 107 ? 8.571 -5.555 12.859 1.00 77.00 107 ARG A C 1
ATOM 851 O O . ARG A 1 107 ? 8.269 -5.534 14.048 1.00 77.00 107 ARG A O 1
ATOM 858 N N . ALA A 1 108 ? 8.537 -4.477 12.078 1.00 70.88 108 ALA A N 1
ATOM 859 C CA . ALA A 1 108 ? 8.201 -3.141 12.565 1.00 70.88 108 ALA A CA 1
ATOM 860 C C . ALA A 1 108 ? 6.815 -3.113 13.234 1.00 70.88 108 ALA A C 1
ATOM 862 O O . ALA A 1 108 ? 6.668 -2.611 14.346 1.00 70.88 108 ALA A O 1
ATOM 863 N N . ARG A 1 109 ? 5.806 -3.755 12.624 1.00 71.81 109 ARG A N 1
ATOM 864 C CA . ARG A 1 109 ? 4.467 -3.890 13.225 1.00 71.81 109 ARG A CA 1
ATOM 865 C C . ARG A 1 109 ? 4.474 -4.700 14.519 1.00 71.81 109 ARG A C 1
ATOM 867 O O . ARG A 1 109 ? 3.771 -4.347 15.464 1.00 71.81 109 ARG A O 1
ATOM 874 N N . GLN A 1 110 ? 5.244 -5.786 14.588 1.00 76.94 110 GLN A N 1
ATOM 875 C CA . GLN A 1 110 ? 5.364 -6.585 15.811 1.00 76.94 110 GLN A CA 1
ATOM 876 C C . GLN A 1 110 ? 6.058 -5.809 16.934 1.00 76.94 110 GLN A C 1
ATOM 878 O O . GLN A 1 110 ? 5.631 -5.894 18.085 1.00 76.94 110 GLN A O 1
ATOM 883 N N . GLU A 1 111 ? 7.100 -5.045 16.620 1.00 74.62 111 GLU A N 1
ATOM 884 C CA . GLU A 1 111 ? 7.801 -4.187 17.576 1.00 74.62 111 GLU A CA 1
ATOM 885 C C . GLU A 1 111 ? 6.899 -3.063 18.078 1.00 74.62 111 GLU A C 1
ATOM 887 O O . GLU A 1 111 ? 6.776 -2.879 19.290 1.00 74.62 111 GLU A O 1
ATOM 892 N N . GLN A 1 112 ? 6.167 -2.404 17.180 1.00 72.00 112 GLN A N 1
ATOM 893 C CA . GLN A 1 112 ? 5.172 -1.396 17.533 1.00 72.00 112 GLN A CA 1
ATOM 894 C C . GLN A 1 112 ? 4.070 -1.990 18.425 1.00 72.00 112 GLN A C 1
ATOM 896 O O . GLN A 1 112 ? 3.723 -1.415 19.457 1.00 72.00 112 GLN A O 1
ATOM 901 N N . ALA A 1 113 ? 3.577 -3.194 18.117 1.00 71.75 113 ALA A N 1
ATOM 902 C CA . ALA A 1 113 ? 2.599 -3.893 18.950 1.00 71.75 113 ALA A CA 1
ATOM 903 C C . ALA A 1 113 ? 3.157 -4.272 20.336 1.00 71.75 113 ALA A C 1
ATOM 905 O O . ALA A 1 113 ? 2.439 -4.187 21.337 1.00 71.75 113 ALA A O 1
ATOM 906 N N . ARG A 1 114 ? 4.434 -4.673 20.424 1.00 76.00 114 ARG A N 1
ATOM 907 C CA . ARG A 1 114 ? 5.120 -4.950 21.701 1.00 76.00 114 ARG A CA 1
ATOM 908 C C . ARG A 1 114 ? 5.295 -3.680 22.529 1.00 76.00 114 ARG A C 1
ATOM 910 O O . ARG A 1 114 ? 5.003 -3.706 23.723 1.00 76.00 114 ARG A O 1
ATOM 917 N N . GLN A 1 115 ? 5.700 -2.575 21.905 1.00 71.62 115 GLN A N 1
ATOM 918 C CA . GLN A 1 115 ? 5.816 -1.274 22.561 1.00 71.62 115 GLN A CA 1
ATOM 919 C C . GLN A 1 115 ? 4.456 -0.808 23.088 1.00 71.62 115 GLN A C 1
ATOM 921 O O . GLN A 1 115 ? 4.336 -0.555 24.286 1.00 71.62 115 GLN A O 1
ATOM 926 N N . ILE A 1 116 ? 3.406 -0.830 22.259 1.00 65.94 116 ILE A N 1
ATOM 927 C CA . ILE A 1 116 ? 2.030 -0.507 22.673 1.00 65.94 116 ILE A CA 1
ATOM 928 C C . ILE A 1 116 ? 1.591 -1.386 23.850 1.00 65.94 116 ILE A C 1
ATOM 930 O O . ILE A 1 116 ? 1.027 -0.883 24.820 1.00 65.94 116 ILE A O 1
ATOM 934 N N . ARG A 1 117 ? 1.881 -2.693 23.818 1.00 66.12 117 ARG A N 1
ATOM 935 C CA . ARG A 1 117 ? 1.557 -3.609 24.923 1.00 66.12 117 ARG A CA 1
ATOM 936 C C . ARG A 1 117 ? 2.308 -3.258 26.213 1.00 66.12 117 ARG A C 1
ATOM 938 O O . ARG A 1 117 ? 1.705 -3.313 27.280 1.00 66.12 117 ARG A O 1
ATOM 945 N N . SER A 1 118 ? 3.582 -2.874 26.123 1.00 68.94 118 SER A N 1
ATOM 946 C CA . SER A 1 118 ? 4.409 -2.489 27.279 1.00 68.94 118 SER A CA 1
ATOM 947 C C . SER A 1 118 ? 3.998 -1.150 27.907 1.00 68.94 118 SER A C 1
ATOM 949 O O . SER A 1 118 ? 4.087 -0.980 29.121 1.00 68.94 118 SER A O 1
ATOM 951 N N . VAL A 1 119 ? 3.491 -0.213 27.099 1.00 62.41 119 VAL A N 1
ATOM 952 C CA . VAL A 1 119 ? 2.904 1.041 27.591 1.00 62.41 119 VAL A CA 1
ATOM 953 C C . VAL A 1 119 ? 1.537 0.766 28.225 1.00 62.41 119 VAL A C 1
ATOM 955 O O . VAL A 1 119 ? 1.258 1.244 29.323 1.00 62.41 119 VAL A O 1
ATOM 958 N N . ARG A 1 120 ? 0.714 -0.092 27.601 1.00 50.59 120 ARG A N 1
ATOM 959 C CA . ARG A 1 120 ? -0.616 -0.474 28.108 1.00 50.59 120 ARG A CA 1
ATOM 960 C C . ARG A 1 120 ? -0.572 -1.248 29.427 1.00 50.59 120 ARG A C 1
ATOM 962 O O . ARG A 1 120 ? -1.446 -1.028 30.258 1.00 50.59 120 ARG A O 1
ATOM 969 N N . SER A 1 121 ? 0.426 -2.103 29.666 1.00 59.09 121 SER A N 1
ATOM 970 C CA . SER A 1 121 ? 0.556 -2.810 30.953 1.00 59.09 121 SER A CA 1
ATOM 971 C C . SER A 1 121 ? 0.891 -1.872 32.119 1.00 59.09 121 SER A C 1
ATOM 973 O O . SER A 1 121 ? 0.486 -2.141 33.245 1.00 59.09 121 SER A O 1
ATOM 975 N N . ARG A 1 122 ? 1.546 -0.733 31.854 1.00 57.91 122 ARG A N 1
ATOM 976 C CA . ARG A 1 122 ? 1.774 0.338 32.843 1.00 57.91 122 ARG A CA 1
ATOM 977 C C . ARG A 1 122 ? 0.535 1.215 33.086 1.00 57.91 122 ARG A C 1
ATOM 979 O O . ARG A 1 122 ? 0.486 1.924 34.082 1.00 57.91 122 ARG A O 1
ATOM 986 N N . GLN A 1 123 ? -0.464 1.154 32.202 1.00 53.19 123 GLN A N 1
ATOM 987 C CA . GLN A 1 123 ? -1.680 1.982 32.205 1.00 53.19 123 GLN A CA 1
ATOM 988 C C . GLN A 1 123 ? -2.976 1.171 32.391 1.00 53.19 123 GLN A C 1
ATOM 990 O O . GLN A 1 123 ? -4.059 1.676 32.103 1.00 53.19 123 GLN A O 1
ATOM 995 N N . ALA A 1 124 ? -2.904 -0.076 32.867 1.00 47.72 124 ALA A N 1
ATOM 996 C CA . ALA A 1 124 ? -4.012 -1.041 32.878 1.00 47.72 124 ALA A CA 1
ATOM 997 C C . ALA A 1 124 ? -5.277 -0.633 33.678 1.00 47.72 124 ALA A C 1
ATOM 999 O O . ALA A 1 124 ? -6.275 -1.343 33.622 1.00 47.72 124 ALA A O 1
ATOM 1000 N N . GLY A 1 125 ? -5.300 0.530 34.338 1.00 51.44 125 GLY A N 1
ATOM 1001 C CA . GLY A 1 125 ? -6.536 1.157 34.829 1.00 51.44 125 GLY A CA 1
ATOM 1002 C C . GLY A 1 125 ? -7.343 1.948 33.777 1.00 51.44 125 GLY A C 1
ATOM 1003 O O . GLY A 1 125 ? -8.515 2.217 34.007 1.00 51.44 125 GLY A O 1
ATOM 1004 N N . GLY A 1 126 ? -6.761 2.316 32.623 1.00 55.81 126 GLY A N 1
ATOM 1005 C CA . GLY A 1 126 ? -7.363 3.233 31.630 1.00 55.81 126 GLY A CA 1
ATOM 1006 C C . GLY A 1 126 ? -7.564 2.678 30.208 1.00 55.81 126 GLY A C 1
ATOM 1007 O O . GLY A 1 126 ? -8.194 3.330 29.376 1.00 55.81 126 GLY A O 1
ATOM 1008 N N . ALA A 1 127 ? -7.070 1.475 29.900 1.00 55.62 127 ALA A N 1
ATOM 1009 C CA . ALA A 1 127 ? -7.086 0.925 28.536 1.00 55.62 127 ALA A CA 1
ATOM 1010 C C . ALA A 1 127 ? -8.498 0.603 28.001 1.00 55.62 127 ALA A C 1
ATOM 1012 O O . ALA A 1 127 ? -8.764 0.807 26.817 1.00 55.62 127 ALA A O 1
ATOM 1013 N N . ASN A 1 128 ? -9.418 0.163 28.864 1.00 60.03 128 ASN A N 1
ATOM 1014 C CA . ASN A 1 128 ? -10.804 -0.108 28.462 1.00 60.03 128 ASN A CA 1
ATOM 1015 C C . ASN A 1 128 ? -11.564 1.181 28.114 1.00 60.03 128 ASN A C 1
ATOM 1017 O O . ASN A 1 128 ? -12.388 1.178 27.202 1.00 60.03 128 ASN A O 1
ATOM 1021 N N . ALA A 1 129 ? -11.244 2.295 28.781 1.00 60.88 129 ALA A N 1
ATOM 1022 C CA . ALA A 1 129 ? -11.860 3.588 28.500 1.00 60.88 129 ALA A CA 1
ATOM 1023 C C . ALA A 1 129 ? -11.418 4.143 27.136 1.00 60.88 129 ALA A C 1
ATOM 1025 O O . ALA A 1 129 ? -12.253 4.619 26.374 1.00 60.88 129 ALA A O 1
ATOM 1026 N N . ALA A 1 130 ? -10.135 4.026 26.780 1.00 66.25 130 ALA A N 1
ATOM 1027 C CA . ALA A 1 130 ? -9.633 4.503 25.488 1.00 66.25 130 ALA A CA 1
ATOM 1028 C C . ALA A 1 130 ? -10.242 3.742 24.294 1.00 66.25 130 ALA A C 1
ATOM 1030 O O . ALA A 1 130 ? -10.652 4.364 23.317 1.00 66.25 130 ALA A O 1
ATOM 1031 N N . VAL A 1 131 ? -10.363 2.413 24.397 1.00 69.69 131 VAL A N 1
ATOM 1032 C CA . VAL A 1 131 ? -11.004 1.584 23.358 1.00 69.69 131 VAL A CA 1
ATOM 1033 C C . VAL A 1 131 ? -12.498 1.901 23.243 1.00 69.69 131 VAL A C 1
ATOM 1035 O O . VAL A 1 131 ? -13.022 1.993 22.135 1.00 69.69 131 VAL A O 1
ATOM 1038 N N . ALA A 1 132 ? -13.183 2.126 24.369 1.00 68.69 132 ALA A N 1
ATOM 1039 C CA . ALA A 1 132 ? -14.589 2.523 24.365 1.00 68.69 132 ALA A CA 1
ATOM 1040 C C . ALA A 1 132 ? -14.803 3.904 23.718 1.00 68.69 132 ALA A C 1
ATOM 1042 O O . ALA A 1 132 ? -15.725 4.071 22.921 1.00 68.69 132 ALA A O 1
ATOM 1043 N N . VAL A 1 133 ? -13.933 4.879 24.009 1.00 74.50 133 VAL A N 1
ATOM 1044 C CA . VAL A 1 133 ? -13.980 6.222 23.404 1.00 74.50 133 VAL A CA 1
ATOM 1045 C C . VAL A 1 133 ? -13.756 6.154 21.897 1.00 74.50 133 VAL A C 1
ATOM 1047 O O . VAL A 1 133 ? -14.450 6.821 21.133 1.00 74.50 133 VAL A O 1
ATOM 1050 N N . GLU A 1 134 ? -12.803 5.344 21.454 1.00 78.19 134 GLU A N 1
ATOM 1051 C CA . GLU A 1 134 ? -12.530 5.169 20.035 1.00 78.19 134 GLU A CA 1
ATOM 1052 C C . GLU A 1 134 ? -13.693 4.506 19.290 1.00 78.19 134 GLU A C 1
ATOM 1054 O O . GLU A 1 134 ? -14.119 5.009 18.251 1.00 78.19 134 GLU A O 1
ATOM 1059 N N . LEU A 1 135 ? -14.257 3.431 19.844 1.00 76.19 135 LEU A N 1
ATOM 1060 C CA . LEU A 1 135 ? -15.426 2.779 19.261 1.00 76.19 135 LEU A CA 1
ATOM 1061 C C . LEU A 1 135 ? -16.620 3.741 19.183 1.00 76.19 135 LEU A C 1
ATOM 1063 O O . LEU A 1 135 ? -17.323 3.765 18.175 1.00 76.19 135 LEU A O 1
ATOM 1067 N N . ALA A 1 136 ? -16.816 4.580 20.206 1.00 74.44 136 ALA A N 1
ATOM 1068 C CA . ALA A 1 136 ? -17.858 5.603 20.205 1.00 74.44 136 ALA A CA 1
ATOM 1069 C C . ALA A 1 136 ? -17.647 6.646 19.094 1.00 74.44 136 ALA A C 1
ATOM 1071 O O . ALA A 1 136 ? -18.597 6.990 18.393 1.00 74.44 136 ALA A O 1
ATOM 1072 N N . ARG A 1 137 ? -16.407 7.106 18.874 1.00 81.25 137 ARG A N 1
ATOM 1073 C CA . ARG A 1 137 ? -16.072 8.027 17.771 1.00 81.25 137 ARG A CA 1
ATOM 1074 C C . ARG A 1 137 ? -16.277 7.384 16.404 1.00 81.25 137 ARG A C 1
ATOM 1076 O O . ARG A 1 137 ? -16.831 8.015 15.508 1.00 81.25 137 ARG A O 1
ATOM 1083 N N . ALA A 1 138 ? -15.868 6.127 16.247 1.00 80.44 138 ALA A N 1
ATOM 1084 C CA . ALA A 1 138 ? -16.090 5.382 15.015 1.00 80.44 138 ALA A CA 1
ATOM 1085 C C . ALA A 1 138 ? -17.588 5.228 14.724 1.00 80.44 138 ALA A C 1
ATOM 1087 O O . ALA A 1 138 ? -18.019 5.442 13.594 1.00 80.44 138 ALA A O 1
ATOM 1088 N N . GLN A 1 139 ? -18.396 4.939 15.747 1.00 81.81 139 GLN A N 1
ATOM 1089 C CA . GLN A 1 139 ? -19.845 4.849 15.600 1.00 81.81 139 GLN A CA 1
ATOM 1090 C C . GLN A 1 139 ? -20.475 6.197 15.230 1.00 81.81 139 GLN A C 1
ATOM 1092 O O . GLN A 1 139 ? -21.364 6.238 14.385 1.00 81.81 139 GLN A O 1
ATOM 1097 N N . GLN A 1 140 ? -20.002 7.302 15.812 1.00 81.69 140 GLN A N 1
ATOM 1098 C CA . GLN A 1 140 ? -20.444 8.649 15.437 1.00 81.69 140 GLN A CA 1
ATOM 1099 C C . GLN A 1 140 ? -20.134 8.960 13.968 1.00 81.69 140 GLN A C 1
ATOM 1101 O O . GLN A 1 140 ? -20.996 9.477 13.261 1.00 81.69 140 GLN A O 1
ATOM 1106 N N . LEU A 1 141 ? -18.935 8.603 13.498 1.00 86.19 141 LEU A N 1
ATOM 1107 C CA . LEU A 1 141 ? -18.547 8.777 12.099 1.00 86.19 141 LEU A CA 1
ATOM 1108 C C . LEU A 1 141 ? -19.410 7.928 11.156 1.00 86.19 141 LEU A C 1
ATOM 1110 O O . LEU A 1 141 ? -19.861 8.435 10.133 1.00 86.19 141 LEU A O 1
ATOM 1114 N N . ILE A 1 142 ? -19.675 6.666 11.511 1.00 85.38 142 ILE A N 1
ATOM 1115 C CA . ILE A 1 142 ? -20.569 5.785 10.744 1.00 85.38 142 ILE A CA 1
ATOM 1116 C C . ILE A 1 142 ? -21.945 6.428 10.607 1.00 85.38 142 ILE A C 1
ATOM 1118 O O . ILE A 1 142 ? -22.421 6.613 9.491 1.00 85.38 142 ILE A O 1
ATOM 1122 N N . SER A 1 143 ? -22.550 6.829 11.728 1.00 84.12 143 SER A N 1
ATOM 1123 C CA . SER A 1 143 ? -23.871 7.457 11.730 1.00 84.12 143 SER A CA 1
ATOM 1124 C C . SER A 1 143 ? -23.905 8.723 10.876 1.00 84.12 143 SER A C 1
ATOM 1126 O O . SER A 1 143 ? -24.875 8.953 10.159 1.00 84.12 143 SER A O 1
ATOM 1128 N N . LEU A 1 144 ? -22.842 9.530 10.914 1.00 86.94 144 LEU A N 1
ATOM 1129 C CA . LEU A 1 144 ? -22.741 10.737 10.101 1.00 86.94 144 LEU A CA 1
ATOM 1130 C C . LEU A 1 144 ? -22.707 10.411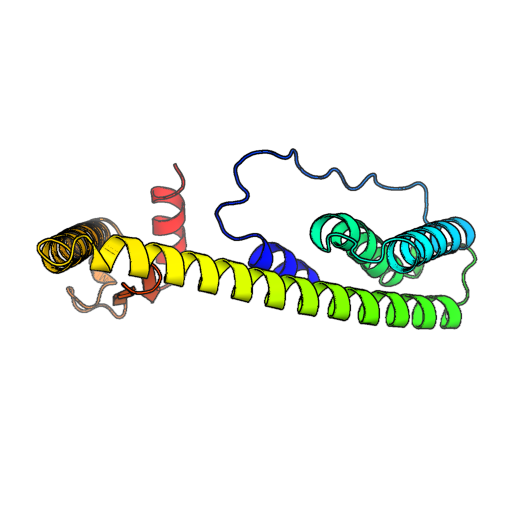 8.602 1.00 86.94 144 LEU A C 1
ATOM 1132 O O . LEU A 1 144 ? -23.445 11.023 7.831 1.00 86.94 144 LEU A O 1
ATOM 1136 N N . ILE A 1 145 ? -21.883 9.447 8.182 1.00 85.56 145 ILE A N 1
ATOM 1137 C CA . ILE A 1 145 ? -21.792 9.058 6.768 1.00 85.56 145 ILE A CA 1
ATOM 1138 C C . ILE A 1 145 ? -23.115 8.451 6.294 1.00 85.56 145 ILE A C 1
ATOM 1140 O O . ILE A 1 145 ? -23.595 8.826 5.226 1.00 85.56 145 ILE A O 1
ATOM 1144 N N . GLU A 1 146 ? -23.732 7.577 7.093 1.00 86.31 146 GLU A N 1
ATOM 1145 C CA . GLU A 1 146 ? -25.014 6.948 6.751 1.00 86.31 146 GLU A CA 1
ATOM 1146 C C . GLU A 1 146 ? -26.153 7.964 6.584 1.00 86.31 146 GLU A C 1
ATOM 1148 O O . GLU A 1 146 ? -27.042 7.761 5.760 1.00 86.31 146 GLU A O 1
ATOM 1153 N N . GLN A 1 147 ? -26.125 9.069 7.334 1.00 84.94 147 GLN A N 1
ATOM 1154 C CA . GLN A 1 147 ? -27.122 10.140 7.230 1.00 84.94 147 GLN A CA 1
ATOM 1155 C C . GLN A 1 147 ? -26.840 11.119 6.084 1.00 84.94 147 GLN A C 1
ATOM 1157 O O . GLN A 1 147 ? -27.772 11.720 5.556 1.00 84.94 147 GLN A O 1
ATOM 1162 N N . THR A 1 148 ? -25.572 11.293 5.705 1.00 86.25 148 THR A N 1
ATOM 1163 C CA . THR A 1 148 ? -25.159 12.362 4.780 1.00 86.25 148 THR A CA 1
ATOM 1164 C C . THR A 1 148 ? -24.998 11.872 3.343 1.00 86.25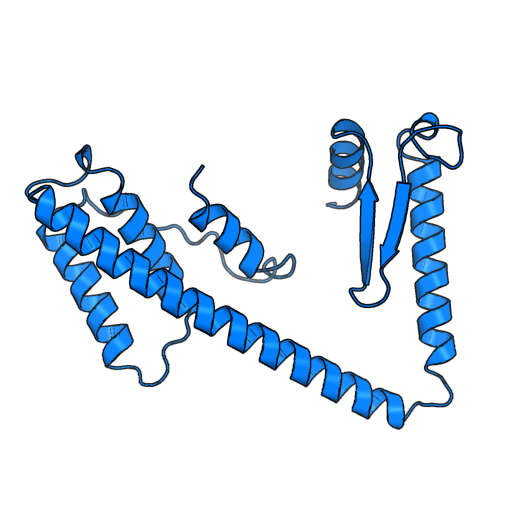 148 THR A C 1
ATOM 1166 O O . THR A 1 148 ? -25.328 12.598 2.408 1.00 86.25 148 THR A O 1
ATOM 1169 N N . ILE A 1 149 ? -24.487 10.654 3.144 1.00 86.75 149 ILE A N 1
ATOM 1170 C CA . ILE A 1 149 ? -24.150 10.125 1.818 1.00 86.75 149 ILE A CA 1
ATOM 1171 C C . ILE A 1 149 ? -25.145 9.039 1.437 1.00 86.75 149 ILE A C 1
ATOM 1173 O O . ILE A 1 149 ? -25.125 7.967 2.036 1.00 86.75 149 ILE A O 1
ATOM 1177 N N . GLU A 1 150 ? -25.979 9.297 0.426 1.00 86.12 150 GLU A N 1
ATOM 1178 C CA . GLU A 1 150 ? -26.933 8.326 -0.137 1.00 86.12 150 GLU A CA 1
ATOM 1179 C C . GLU A 1 150 ? -27.663 7.510 0.950 1.00 86.12 150 GLU A C 1
ATOM 1181 O O . GLU A 1 150 ? -27.494 6.287 1.032 1.00 86.12 150 GLU A O 1
ATOM 1186 N N . PRO A 1 151 ? -28.459 8.159 1.823 1.00 88.88 151 PRO A N 1
ATOM 1187 C CA . PRO A 1 151 ? -28.997 7.534 3.029 1.00 88.88 151 PRO A CA 1
ATOM 1188 C C . PRO A 1 151 ? -29.817 6.274 2.735 1.00 88.88 151 PRO A C 1
ATOM 1190 O O . PRO A 1 151 ? -29.705 5.287 3.459 1.00 88.88 151 PRO A O 1
ATOM 1193 N N . ALA A 1 152 ? -30.570 6.254 1.631 1.00 88.62 152 ALA A N 1
ATOM 1194 C CA . ALA A 1 152 ? -31.362 5.100 1.199 1.00 88.62 152 ALA A CA 1
ATOM 1195 C C . ALA A 1 152 ? -30.514 3.878 0.786 1.00 88.62 152 ALA A C 1
ATOM 1197 O O . ALA A 1 152 ? -31.030 2.766 0.681 1.00 88.62 152 ALA A O 1
ATOM 1198 N N . SER A 1 153 ? -29.212 4.058 0.544 1.00 88.00 153 SER A N 1
ATOM 1199 C CA . SER A 1 153 ? -28.318 2.974 0.133 1.00 88.00 153 SER A CA 1
ATOM 1200 C C . SER A 1 153 ? -27.875 2.082 1.296 1.00 88.00 153 SER A C 1
ATOM 1202 O O . SER A 1 153 ? -27.482 0.938 1.055 1.00 88.00 153 SER A O 1
ATOM 1204 N N . TRP A 1 154 ? -27.968 2.552 2.545 1.00 89.06 154 TRP A N 1
ATOM 1205 C CA . TRP A 1 154 ? -27.471 1.849 3.731 1.00 89.06 154 TRP A CA 1
ATOM 1206 C C . TRP A 1 154 ? -28.490 0.889 4.334 1.00 89.06 154 TRP A C 1
ATOM 1208 O O . TRP A 1 154 ? -29.697 1.122 4.300 1.00 89.06 154 TRP A O 1
ATOM 1218 N N . GLN A 1 155 ? -27.988 -0.188 4.938 1.00 89.50 155 GLN A N 1
ATOM 1219 C CA . GLN A 1 155 ? -28.793 -1.233 5.567 1.00 89.50 155 GLN A CA 1
ATOM 1220 C C . GLN A 1 155 ? -29.717 -0.685 6.663 1.00 89.50 155 GLN A C 1
ATOM 1222 O O . GLN A 1 155 ? -30.821 -1.198 6.832 1.00 89.50 155 GLN A O 1
ATOM 1227 N N . THR A 1 156 ? -29.302 0.372 7.365 1.00 83.25 156 THR A N 1
ATOM 1228 C CA . THR A 1 156 ? -30.108 1.074 8.375 1.00 83.25 156 THR A CA 1
ATOM 1229 C C . THR A 1 156 ? -31.390 1.688 7.804 1.00 83.25 156 THR A C 1
ATOM 1231 O O . THR A 1 156 ? -32.387 1.749 8.515 1.00 83.25 156 THR A O 1
ATOM 1234 N N . ASN A 1 157 ? -31.412 2.031 6.511 1.00 81.94 157 ASN A N 1
ATOM 1235 C CA . ASN A 1 157 ? -32.564 2.605 5.806 1.00 81.94 157 ASN A CA 1
ATOM 1236 C C . ASN A 1 157 ? -33.163 1.655 4.746 1.00 81.94 157 ASN A C 1
ATOM 1238 O O . ASN A 1 157 ? -33.862 2.097 3.836 1.00 81.94 157 ASN A O 1
ATOM 1242 N N . GLY A 1 158 ? -32.890 0.346 4.835 1.00 84.50 158 GLY A N 1
ATOM 1243 C CA . GLY A 1 158 ? -33.428 -0.666 3.911 1.00 84.50 158 GLY A CA 1
ATOM 1244 C C . GLY A 1 158 ? -32.611 -0.891 2.631 1.00 84.50 158 GLY A C 1
ATOM 1245 O O . GLY A 1 158 ? -33.007 -1.687 1.778 1.00 84.50 158 GLY A O 1
ATOM 1246 N N . GLY A 1 159 ? -31.457 -0.236 2.499 1.00 89.81 159 GLY A N 1
ATOM 1247 C CA . GLY A 1 159 ? -30.509 -0.450 1.411 1.00 89.81 159 GLY A CA 1
ATOM 1248 C C . GLY A 1 159 ? -29.610 -1.681 1.597 1.00 89.81 159 GLY A C 1
ATOM 1249 O O . GLY A 1 159 ? -29.716 -2.441 2.560 1.00 89.81 159 GLY A O 1
ATOM 1250 N N . LYS A 1 160 ? -28.695 -1.907 0.645 1.00 87.31 160 LYS A N 1
ATOM 1251 C CA . LYS A 1 160 ? -27.760 -3.059 0.645 1.00 87.31 160 LYS A CA 1
ATOM 1252 C C . LYS A 1 160 ? -26.361 -2.713 1.171 1.00 87.31 160 LYS A C 1
ATOM 1254 O O . LYS A 1 160 ? -25.522 -3.607 1.307 1.00 87.31 160 LYS A O 1
ATOM 1259 N N . GLY A 1 161 ? -26.097 -1.433 1.410 1.00 87.94 161 GLY A N 1
ATOM 1260 C CA . GLY A 1 161 ? -24.821 -0.909 1.868 1.00 87.94 161 GLY A CA 1
ATOM 1261 C C . GLY A 1 161 ? -24.570 -1.213 3.341 1.00 87.94 161 GLY A C 1
ATOM 1262 O O . GLY A 1 161 ? -25.487 -1.155 4.155 1.00 87.94 161 GLY A O 1
ATOM 1263 N N . ARG A 1 162 ? -23.328 -1.525 3.709 1.00 88.38 162 ARG A N 1
ATOM 1264 C CA . ARG A 1 162 ? -22.924 -1.776 5.098 1.00 88.38 162 ARG A CA 1
ATOM 1265 C C . ARG A 1 162 ? -21.608 -1.084 5.414 1.00 88.38 162 ARG A C 1
ATOM 1267 O O . ARG A 1 162 ? -20.700 -1.061 4.582 1.00 88.38 162 ARG A O 1
ATOM 1274 N N . MET A 1 163 ? -21.498 -0.613 6.649 1.00 83.94 163 MET A N 1
ATOM 1275 C CA . MET A 1 163 ? -20.279 -0.061 7.213 1.00 83.94 163 MET A CA 1
ATOM 1276 C C . MET A 1 163 ? -19.920 -0.784 8.509 1.00 83.94 163 MET A C 1
ATOM 1278 O O . MET A 1 163 ? -20.792 -1.166 9.288 1.00 83.94 163 MET A O 1
ATOM 1282 N N . THR A 1 164 ? -18.639 -1.056 8.733 1.00 83.06 164 THR A N 1
ATOM 1283 C CA . THR A 1 164 ? -18.183 -1.719 9.960 1.00 83.06 164 THR A CA 1
ATOM 1284 C C . THR A 1 164 ? -16.817 -1.195 10.354 1.00 83.06 164 THR A C 1
ATOM 1286 O O . THR A 1 164 ? -15.896 -1.159 9.541 1.00 83.06 164 THR A O 1
ATOM 1289 N N . TYR A 1 165 ? -16.681 -0.804 11.615 1.00 80.94 165 TYR A N 1
ATOM 1290 C CA . TYR A 1 165 ? -15.398 -0.408 12.168 1.00 80.94 165 TYR A CA 1
ATOM 1291 C C . TYR A 1 165 ? -14.597 -1.638 12.601 1.00 80.94 165 TYR A C 1
ATOM 1293 O O . TYR A 1 165 ? -15.084 -2.476 13.362 1.00 80.94 165 TYR A O 1
ATOM 1301 N N . PHE A 1 166 ? -13.359 -1.742 12.123 1.00 78.38 166 PHE A N 1
ATOM 1302 C CA . PHE A 1 166 ? -12.441 -2.811 12.488 1.00 78.38 166 PHE A CA 1
ATOM 1303 C C . PHE A 1 166 ? -11.354 -2.275 13.422 1.00 78.38 166 PHE A C 1
ATOM 1305 O O . PHE A 1 166 ? -10.287 -1.833 12.989 1.00 78.38 166 PHE A O 1
ATOM 1312 N N . GLY A 1 167 ? -11.640 -2.349 14.726 1.00 71.81 167 GLY A N 1
ATOM 1313 C CA . GLY A 1 167 ? -10.793 -1.816 15.797 1.00 71.81 167 GLY A CA 1
ATOM 1314 C C . GLY A 1 167 ? -9.316 -2.231 15.757 1.00 71.81 167 GLY A C 1
ATOM 1315 O O . GLY A 1 167 ? -8.471 -1.368 15.965 1.00 71.81 167 GLY A O 1
ATOM 1316 N N . PRO A 1 168 ? -8.944 -3.489 15.438 1.00 73.44 168 PRO A N 1
ATOM 1317 C CA . PRO A 1 168 ? -7.534 -3.889 15.423 1.00 73.44 168 PRO A CA 1
ATOM 1318 C C . PRO A 1 168 ? -6.652 -3.144 14.412 1.00 73.44 168 PRO A C 1
ATOM 1320 O O . PRO A 1 168 ? -5.444 -3.073 14.620 1.00 73.44 168 PRO A O 1
ATOM 1323 N N . LEU A 1 169 ? -7.227 -2.627 13.320 1.00 70.94 169 LEU A N 1
ATOM 1324 C CA . LEU A 1 169 ? -6.489 -1.867 12.302 1.00 70.94 169 LEU A CA 1
ATOM 1325 C C . LEU A 1 169 ? -6.904 -0.395 12.246 1.00 70.94 169 LEU A C 1
ATOM 1327 O O . LEU A 1 169 ? -6.394 0.326 11.398 1.00 70.94 169 LEU A O 1
ATOM 1331 N N . HIS A 1 170 ? -7.811 0.051 13.120 1.00 78.00 170 HIS A N 1
ATOM 1332 C CA . HIS A 1 170 ? -8.348 1.413 13.115 1.00 78.00 170 HIS A CA 1
ATOM 1333 C C . HIS A 1 170 ? -8.931 1.836 11.750 1.00 78.00 170 HIS A C 1
ATOM 1335 O O . HIS A 1 170 ? -8.852 2.998 11.361 1.00 78.00 170 HIS A O 1
ATOM 1341 N N . VAL A 1 171 ? -9.526 0.890 11.011 1.00 82.75 171 VAL A N 1
ATOM 1342 C CA . VAL A 1 171 ? -10.076 1.125 9.664 1.00 82.75 171 VAL A CA 1
ATOM 1343 C C . VAL A 1 171 ? -11.589 0.989 9.628 1.00 82.75 171 VAL A C 1
ATOM 1345 O O . VAL A 1 171 ? -12.191 0.218 10.380 1.00 82.75 171 VAL A O 1
ATOM 1348 N N . LEU A 1 172 ? -12.194 1.706 8.686 1.00 84.12 172 LEU A N 1
ATOM 1349 C CA . LEU A 1 172 ? -13.607 1.605 8.368 1.00 84.12 172 LEU A CA 1
ATOM 1350 C C . LEU A 1 172 ? -13.785 0.766 7.104 1.00 84.12 172 LEU A C 1
ATOM 1352 O O . LEU A 1 172 ? -13.292 1.118 6.035 1.00 84.12 172 LEU A O 1
ATOM 1356 N N . VAL A 1 173 ? -14.475 -0.363 7.228 1.00 85.12 173 VAL A N 1
ATOM 1357 C CA . VAL A 1 173 ? -14.775 -1.245 6.100 1.00 85.12 173 VAL A CA 1
ATOM 1358 C C . VAL A 1 173 ? -16.136 -0.861 5.545 1.00 85.12 173 VAL A C 1
ATOM 1360 O O . VAL A 1 173 ? -17.147 -0.957 6.241 1.00 85.12 173 VAL A O 1
ATOM 1363 N N . ILE A 1 174 ? -16.153 -0.437 4.284 1.00 87.75 174 ILE A N 1
ATOM 1364 C CA . ILE A 1 174 ? -17.351 0.049 3.601 1.00 87.75 174 ILE A CA 1
ATOM 1365 C C . ILE A 1 174 ? -17.670 -0.886 2.441 1.00 87.75 174 ILE A C 1
ATOM 1367 O O . ILE A 1 174 ? -16.839 -1.129 1.568 1.00 87.75 174 ILE A O 1
ATOM 1371 N N . ARG A 1 175 ? -18.894 -1.409 2.415 1.00 89.56 175 ARG A N 1
ATOM 1372 C CA . ARG A 1 175 ? -19.428 -2.189 1.301 1.00 89.56 175 ARG A CA 1
ATOM 1373 C C . ARG A 1 175 ? -20.663 -1.483 0.771 1.00 89.56 175 ARG A C 1
ATOM 1375 O O . ARG A 1 175 ? -21.726 -1.591 1.366 1.00 89.56 175 ARG A O 1
ATOM 1382 N N . ASN A 1 176 ? -20.524 -0.793 -0.351 1.00 91.56 176 ASN A N 1
ATOM 1383 C CA . ASN A 1 176 ? -21.628 -0.146 -1.055 1.00 91.56 176 ASN A CA 1
ATOM 1384 C C . ASN A 1 176 ? -21.309 -0.057 -2.563 1.00 91.56 176 ASN A C 1
ATOM 1386 O O . ASN A 1 176 ? -20.304 -0.617 -3.013 1.00 91.56 176 ASN A O 1
ATOM 1390 N N . SER A 1 177 ? -22.172 0.590 -3.346 1.00 89.00 177 SER A N 1
ATOM 1391 C CA . SER A 1 177 ? -21.973 0.816 -4.780 1.00 89.00 177 SER A CA 1
ATOM 1392 C C . SER A 1 177 ? -20.749 1.706 -5.065 1.00 89.00 177 SER A C 1
ATOM 1394 O O . SER A 1 177 ? -20.407 2.538 -4.221 1.00 89.00 177 SER A O 1
ATOM 1396 N N . PRO A 1 178 ? -20.094 1.581 -6.239 1.00 85.31 178 PRO A N 1
ATOM 1397 C CA . PRO A 1 178 ? -18.935 2.408 -6.603 1.00 85.31 178 PRO A CA 1
ATOM 1398 C C . PRO A 1 178 ? -19.193 3.916 -6.488 1.00 85.31 178 PRO A C 1
ATOM 1400 O O . PRO A 1 178 ? -18.343 4.638 -5.981 1.00 85.31 178 PRO A O 1
ATOM 1403 N N . HIS A 1 179 ? -20.397 4.363 -6.853 1.00 84.69 179 HIS A N 1
ATOM 1404 C CA . HIS A 1 179 ? -20.820 5.759 -6.731 1.00 84.69 179 HIS A CA 1
ATOM 1405 C C . HIS A 1 179 ? -20.715 6.288 -5.290 1.00 84.69 179 HIS A C 1
ATOM 1407 O O . HIS A 1 179 ? -20.185 7.370 -5.050 1.00 84.69 179 HIS A O 1
ATOM 1413 N N . VAL A 1 180 ? -21.139 5.482 -4.311 1.00 85.19 180 VAL A N 1
ATOM 1414 C CA . VAL A 1 180 ? -21.041 5.839 -2.889 1.00 85.19 180 VAL A CA 1
ATOM 1415 C C . VAL A 1 180 ? -19.581 5.881 -2.423 1.00 85.19 180 VAL A C 1
ATOM 1417 O O . VAL A 1 180 ? -19.214 6.746 -1.630 1.00 85.19 180 VAL A O 1
ATOM 1420 N N . HIS A 1 181 ? -18.716 4.990 -2.927 1.00 85.25 181 HIS A N 1
ATOM 1421 C CA . HIS A 1 181 ? -17.278 5.035 -2.611 1.00 85.25 181 HIS A CA 1
ATOM 1422 C C . HIS A 1 181 ? -16.615 6.317 -3.122 1.00 85.25 181 HIS A C 1
ATOM 1424 O O . HIS A 1 181 ? -15.794 6.893 -2.411 1.00 85.25 181 HIS A O 1
ATOM 1430 N N . GLU A 1 182 ? -16.990 6.789 -4.312 1.00 85.25 182 GLU A N 1
ATOM 1431 C CA . GLU A 1 182 ? -16.488 8.050 -4.873 1.00 85.25 182 GLU A CA 1
ATOM 1432 C C . GLU A 1 182 ? -16.910 9.257 -4.027 1.00 85.25 182 GLU A C 1
ATOM 1434 O O . GLU A 1 182 ? -16.074 10.099 -3.696 1.00 85.25 182 GLU A O 1
ATOM 1439 N N . GLN A 1 183 ? -18.178 9.315 -3.606 1.00 80.25 183 GLN A N 1
ATOM 1440 C CA . GLN A 1 183 ? -18.687 10.387 -2.742 1.00 80.25 183 GLN A CA 1
ATOM 1441 C C . GLN A 1 183 ? -17.967 10.429 -1.385 1.00 80.25 183 GLN A C 1
ATOM 1443 O O . GLN A 1 183 ? -17.581 11.500 -0.910 1.00 80.25 183 GLN A O 1
ATOM 1448 N N . ILE A 1 184 ? -17.734 9.265 -0.772 1.00 83.00 184 ILE A N 1
ATOM 1449 C CA . ILE A 1 184 ? -17.003 9.158 0.498 1.00 83.00 184 ILE A CA 1
ATOM 1450 C C . ILE A 1 184 ? -15.533 9.560 0.317 1.00 83.00 184 ILE A C 1
ATOM 1452 O O . ILE A 1 184 ? -15.016 10.361 1.097 1.00 83.00 184 ILE A O 1
ATOM 1456 N N . GLY A 1 185 ? -14.869 9.054 -0.727 1.00 76.69 185 GLY A N 1
ATOM 1457 C CA . GLY A 1 185 ? -13.474 9.379 -1.028 1.00 76.69 185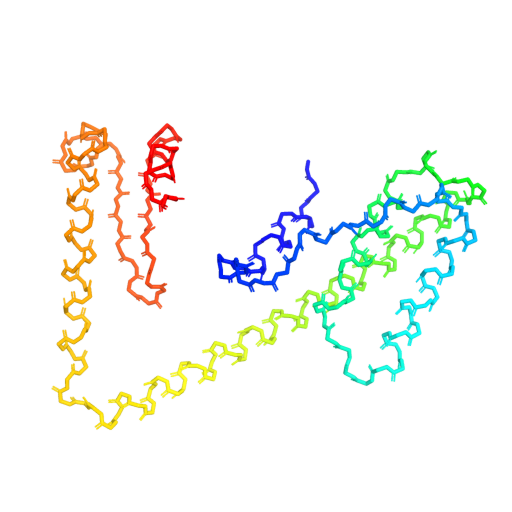 GLY A CA 1
ATOM 1458 C C . GLY A 1 185 ? -13.258 10.869 -1.302 1.00 76.69 185 GLY A C 1
ATOM 1459 O O . GLY A 1 185 ? -12.297 11.448 -0.802 1.00 76.69 185 GLY A O 1
ATOM 1460 N N . GLY A 1 186 ? -14.180 11.508 -2.027 1.00 74.69 186 GLY A N 1
ATOM 1461 C CA . GLY A 1 186 ? -14.141 12.948 -2.293 1.00 74.69 186 GLY A CA 1
ATOM 1462 C C . GLY A 1 186 ? -14.386 13.816 -1.053 1.00 74.69 186 GLY A C 1
ATOM 1463 O O . GLY A 1 186 ? -13.837 14.911 -0.959 1.00 74.69 186 GLY A O 1
ATOM 1464 N N . THR A 1 187 ? -15.166 13.325 -0.086 1.00 66.44 187 THR A N 1
ATOM 1465 C CA . THR A 1 187 ? -15.508 14.070 1.140 1.00 66.44 187 THR A CA 1
ATOM 1466 C C . THR A 1 187 ? -14.417 13.968 2.213 1.00 66.44 187 THR A C 1
ATOM 1468 O O . THR A 1 187 ? -14.187 14.930 2.940 1.00 66.44 187 THR A O 1
ATOM 1471 N N . LEU A 1 188 ? -13.720 12.829 2.308 1.00 64.12 188 LEU A N 1
ATOM 1472 C CA . LEU A 1 188 ? -12.690 12.580 3.330 1.00 64.12 188 LEU A CA 1
ATOM 1473 C C . LEU A 1 188 ? -11.268 13.000 2.920 1.00 64.12 188 LEU A C 1
ATOM 1475 O O . LEU A 1 188 ? -10.381 13.028 3.767 1.00 64.12 188 LEU A O 1
ATOM 1479 N N . ALA A 1 189 ? -11.022 13.291 1.640 1.00 57.28 189 ALA A N 1
ATOM 1480 C CA . ALA A 1 189 ? -9.685 13.602 1.123 1.00 57.28 189 ALA A CA 1
ATOM 1481 C C . ALA A 1 189 ? -9.335 15.106 1.100 1.00 57.28 189 ALA A C 1
ATOM 1483 O O . ALA A 1 189 ? -8.350 15.475 0.454 1.00 57.28 189 ALA A O 1
ATOM 1484 N N . ARG A 1 190 ? -10.128 15.957 1.760 1.00 42.69 190 ARG A N 1
ATOM 1485 C CA . ARG A 1 190 ? -9.914 17.410 1.845 1.00 42.69 190 ARG A CA 1
ATOM 1486 C C . ARG A 1 190 ? -9.193 17.790 3.132 1.00 42.69 190 ARG A C 1
ATOM 1488 O O . ARG A 1 190 ? -8.327 18.685 3.043 1.00 42.69 190 ARG A O 1
#

pLDDT: mean 71.21, std 16.21, range [32.38, 91.56]

Sequence (190 aa):
MSPHLLLYVALLGPDARTAQAPVIVPVPAPWTAESIRDVHAELTWQMARRRTYDPIEVVPDLVALHEALRQPESIRGMAGSEIVRTRDRVGDRLEHARMRLLREQLRARQEQARQIRSVRSRQAGGANAAVAVELARAQQLISLIEQTIEPASWQTNGGKGRMTYFGPLHVLVIRNSPHVHEQIGGTLAR

Secondary structure (DSSP, 8-state):
--HHHHHHHHHS-TTTTSS---------SS-BHHHHHHHHHHHHHHHHH-TT--HHHHHHHHHHHHHHHH-GGG-BT--HHHHHHHHHHHHHHHHHHHHHHHHHHHHHHHHHHHHHHHHHHHTTTTHHHHHHHHHHHHHHHHHHHHHHS-GGGBGGGTSSBEEEEEGGGTEEEEES-HHHHHHHHHHH--

Organism: NCBI:txid2528026